Protein AF-A0A357L903-F1 (afdb_monomer_lite)

pLDDT: mean 90.02, std 11.26, range [41.94, 98.0]

Radius of gyration: 19.05 Å; chains: 1; bounding box: 46×45×45 Å

Secondary structure (DSSP, 8-state):
--S-EEE--TTEEEEEEE-HHHHHTTEEEEEEE--TTTPPPEESEE-TT-EEEEEEEEEESSS-EE--TT---EEEEEEES--PPPHHHHHHHHHHS-SSSSPPPBSSSB---B-SS-SSS-SEEEEPSS---EETT-TTSS-GGGTEEEE---TTS-----TT--EEE-BSS-----TT--EE--PPPGGG-S---TT--EE--

Sequence (205 aa):
ELSESLALPPQITASANPKSSTGRIDVFVRLVADSGGGRRVAFDEVPPGYEGPLYAEISPRTFSILAREGSSLNQLRLKAGAPRLSDAELKALHAREPLIDGPADIDGGIGLSVDLKPAQGPVGWRARRHAALIDVDRPGALDADDFFEAID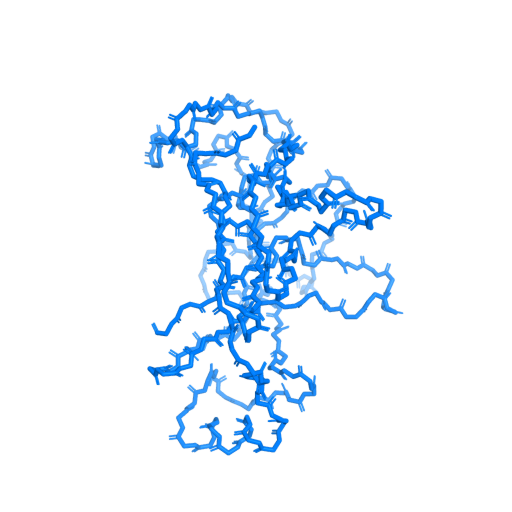APRSGFIILDPDEFYILASREALAVPPGFAAEMTPINPGLGEFRVHYAGFFDP

Foldseek 3Di:
DAPDWDQAAQQKKKFKFWDPLLVVQQKDKWKWQDDPDPDDTDTRIGHGRRGTDIDMDIDRQQAAEDDDHVQGTMDMDMDGDDQDDDLVRVVVCCVVPNQWPDDFDGDSHTDWDFDLDDPDFAQWKKFDNDADYYYRPDPPPDDVVRTIDGHHRDPVNDDDDDPSIDIDGDTPIDGDADPPDKDWFDWDDCVVVDDTDPRTGIGDD

Structure (mmCIF, N/CA/C/O backbone):
data_AF-A0A357L903-F1
#
_entry.id   AF-A0A357L903-F1
#
loop_
_atom_site.group_PDB
_atom_site.id
_atom_site.type_symbol
_atom_site.label_atom_id
_atom_site.label_alt_id
_atom_site.label_comp_id
_atom_site.label_asym_id
_atom_site.label_entity_id
_atom_site.label_seq_id
_atom_site.pdbx_PDB_ins_code
_atom_site.Cartn_x
_atom_site.Cartn_y
_atom_site.Cartn_z
_atom_site.occupancy
_atom_site.B_iso_or_equiv
_atom_site.auth_seq_id
_atom_site.auth_comp_id
_atom_site.auth_asym_id
_atom_site.auth_atom_id
_atom_site.pdbx_PDB_model_num
ATOM 1 N N . GLU A 1 1 ? -16.122 14.601 -0.242 1.00 90.56 1 GLU A N 1
ATOM 2 C CA . GLU A 1 1 ? -16.670 13.794 0.864 1.00 90.56 1 GLU A CA 1
ATOM 3 C C . GLU A 1 1 ? -16.842 12.376 0.352 1.00 90.56 1 GLU A C 1
ATOM 5 O O . GLU A 1 1 ? -17.071 12.221 -0.845 1.00 90.56 1 GLU A O 1
ATOM 10 N N . LEU A 1 2 ? -16.618 11.375 1.194 1.00 95.00 2 LEU A N 1
ATOM 11 C CA . LEU A 1 2 ? -16.871 9.973 0.869 1.00 95.00 2 LEU A CA 1
ATOM 12 C C . LEU A 1 2 ? -18.339 9.633 1.138 1.00 95.00 2 LEU A C 1
ATOM 14 O O . LEU A 1 2 ? -19.014 10.335 1.886 1.00 95.00 2 LEU A O 1
ATOM 18 N N . SER A 1 3 ? -18.829 8.554 0.530 1.00 96.00 3 SER A N 1
ATOM 19 C CA . SER A 1 3 ? -20.183 8.054 0.795 1.00 96.00 3 SER A CA 1
ATOM 20 C C . SER A 1 3 ? -20.307 7.472 2.208 1.00 96.00 3 SER A C 1
ATOM 22 O O . SER A 1 3 ? -21.384 7.499 2.799 1.00 96.00 3 SER A O 1
ATOM 24 N N . GLU A 1 4 ? -19.210 6.950 2.756 1.00 95.50 4 GLU A N 1
ATOM 25 C CA . GLU A 1 4 ? -19.136 6.408 4.106 1.00 95.50 4 GLU A CA 1
ATOM 26 C C . GLU A 1 4 ? -18.893 7.494 5.166 1.00 95.50 4 GLU A C 1
ATOM 28 O O . GLU A 1 4 ? -18.086 8.412 4.999 1.00 95.50 4 GLU A O 1
ATOM 33 N N . SER A 1 5 ? -19.531 7.316 6.322 1.00 94.81 5 SER A N 1
ATOM 34 C CA . SER A 1 5 ? -19.280 8.056 7.560 1.00 94.81 5 SER A CA 1
ATOM 35 C C . SER A 1 5 ? -19.082 7.075 8.717 1.00 94.81 5 SER A C 1
ATOM 37 O O . SER A 1 5 ? -19.351 5.877 8.589 1.00 94.81 5 SER A O 1
ATOM 39 N N . LEU A 1 6 ? -18.574 7.561 9.848 1.00 95.00 6 LEU A N 1
ATOM 40 C CA . LEU A 1 6 ? -18.290 6.723 11.011 1.00 95.00 6 LEU A CA 1
ATOM 41 C C . LEU A 1 6 ? -19.010 7.226 12.258 1.00 95.00 6 LEU A C 1
ATOM 43 O O . LEU A 1 6 ? -19.205 8.424 12.434 1.00 95.00 6 LEU A O 1
ATOM 47 N N . ALA A 1 7 ? -19.331 6.279 13.136 1.00 95.25 7 ALA A N 1
ATOM 48 C CA . ALA A 1 7 ? -19.745 6.485 14.520 1.00 95.25 7 ALA A CA 1
ATOM 49 C C . ALA A 1 7 ? -19.057 5.407 15.376 1.00 95.25 7 ALA A C 1
ATOM 51 O O . ALA A 1 7 ? -19.619 4.348 15.664 1.00 95.25 7 ALA A O 1
ATOM 52 N N . LEU A 1 8 ? -17.773 5.616 15.672 1.00 94.81 8 LEU A N 1
ATOM 53 C CA . LEU A 1 8 ? -16.924 4.626 16.330 1.00 94.81 8 LEU A CA 1
ATOM 54 C C . LEU A 1 8 ? -17.176 4.585 17.844 1.00 94.81 8 LEU A C 1
ATOM 56 O O . LEU A 1 8 ? -17.291 5.629 18.483 1.00 94.81 8 LEU A O 1
ATOM 60 N N . PRO A 1 9 ? -17.158 3.396 18.467 1.00 95.62 9 PRO A N 1
ATOM 61 C CA . PRO A 1 9 ? -17.058 3.286 19.917 1.00 95.62 9 PRO A CA 1
ATOM 62 C C . PRO A 1 9 ? -15.731 3.860 20.462 1.00 95.62 9 PRO A C 1
ATOM 64 O O . PRO A 1 9 ? -14.720 3.846 19.752 1.00 95.62 9 PRO A O 1
ATOM 67 N N . PRO A 1 10 ? -15.668 4.272 21.745 1.00 93.12 10 PRO A N 1
ATOM 68 C CA . PRO A 1 10 ? -14.452 4.828 22.360 1.00 93.12 10 PRO A CA 1
ATOM 69 C C . PRO A 1 10 ? -13.228 3.898 22.366 1.00 93.12 10 PRO A C 1
ATOM 71 O O . PRO A 1 10 ? -12.110 4.353 22.574 1.00 93.12 10 PRO A O 1
ATOM 74 N N . GLN A 1 11 ? -13.421 2.594 22.178 1.00 94.44 11 GLN A N 1
ATOM 75 C CA . GLN A 1 11 ? -12.354 1.592 22.149 1.00 94.44 11 GLN A CA 1
ATOM 76 C C . GLN A 1 11 ? -11.867 1.230 20.738 1.00 94.44 11 GLN A C 1
ATOM 78 O O . GLN A 1 11 ? -10.924 0.447 20.615 1.00 94.44 11 GLN A O 1
ATOM 83 N N . ILE A 1 12 ? -12.523 1.741 19.688 1.00 95.31 12 ILE A N 1
ATOM 84 C CA . ILE A 1 12 ? -12.204 1.420 18.294 1.00 95.31 12 ILE A CA 1
ATOM 85 C C . ILE A 1 12 ? -11.475 2.587 17.658 1.00 95.31 12 ILE A C 1
ATOM 87 O O . ILE A 1 12 ? -11.997 3.693 17.618 1.00 95.31 12 ILE A O 1
ATOM 91 N N . THR A 1 13 ? -10.301 2.316 17.108 1.00 92.94 13 THR A N 1
ATOM 92 C CA . THR A 1 13 ? -9.583 3.234 16.225 1.00 92.94 13 THR A CA 1
ATOM 93 C C . THR A 1 13 ? -9.663 2.732 14.791 1.00 92.94 13 THR A C 1
ATOM 95 O O . THR A 1 13 ? -10.057 1.588 14.543 1.00 92.94 13 THR A O 1
ATOM 98 N N . ALA A 1 14 ? -9.284 3.567 13.828 1.00 93.94 14 ALA A N 1
ATOM 99 C CA . ALA A 1 14 ? -9.103 3.108 12.460 1.00 93.94 14 ALA A CA 1
ATOM 100 C C . ALA A 1 14 ? -7.832 3.677 11.842 1.00 93.94 14 ALA A C 1
ATOM 102 O O . ALA A 1 14 ? -7.400 4.772 12.199 1.00 93.94 14 ALA A O 1
ATOM 103 N N . SER A 1 15 ? -7.261 2.945 10.892 1.00 94.00 15 SER A N 1
ATOM 104 C CA . SER A 1 15 ? -6.271 3.499 9.974 1.00 94.00 15 SER A CA 1
ATOM 105 C C . SER A 1 15 ? -6.657 3.207 8.531 1.00 94.00 15 SER A C 1
ATOM 107 O O . SER A 1 15 ? -7.276 2.180 8.247 1.00 94.00 15 SER A O 1
ATOM 109 N N . ALA A 1 16 ? -6.321 4.115 7.628 1.00 94.75 16 ALA A N 1
ATOM 110 C CA . ALA A 1 16 ? -6.568 3.994 6.206 1.00 94.75 16 ALA A CA 1
ATOM 111 C C . ALA A 1 16 ? -5.261 3.810 5.448 1.00 94.75 16 ALA A C 1
ATOM 113 O O . ALA A 1 16 ? -4.217 4.261 5.896 1.00 94.75 16 ALA A O 1
ATOM 114 N N . ASN A 1 17 ? -5.335 3.167 4.292 1.00 93.25 17 ASN A N 1
ATOM 115 C CA . ASN A 1 17 ? -4.249 3.130 3.324 1.00 93.25 17 ASN A CA 1
ATOM 116 C C . ASN A 1 17 ? -4.851 3.015 1.924 1.00 93.25 17 ASN A C 1
ATOM 118 O O . ASN A 1 17 ? -5.914 2.407 1.769 1.00 93.25 17 ASN A O 1
ATOM 122 N N . PRO A 1 18 ? -4.178 3.518 0.879 1.00 93.75 18 PRO A N 1
ATOM 123 C CA . PRO A 1 18 ? -4.631 3.312 -0.488 1.00 93.75 18 PRO A CA 1
ATOM 124 C C . PRO A 1 18 ? -4.776 1.817 -0.803 1.00 93.75 18 PRO A C 1
ATOM 126 O O . PRO A 1 18 ? -4.083 0.949 -0.256 1.00 93.75 18 PRO A O 1
ATOM 129 N N . LYS A 1 19 ? -5.689 1.492 -1.719 1.00 95.31 19 LYS A N 1
ATOM 130 C CA . LYS A 1 19 ? -5.768 0.136 -2.275 1.00 95.31 19 LYS A CA 1
ATOM 131 C C . LYS A 1 19 ? -4.518 -0.154 -3.097 1.00 95.31 19 LYS A C 1
ATOM 133 O O . LYS A 1 19 ? -3.943 0.737 -3.720 1.00 95.31 19 LYS A O 1
ATOM 138 N N . SER A 1 20 ? -4.136 -1.425 -3.171 1.00 93.19 20 SER A N 1
ATOM 139 C CA . SER A 1 20 ? -2.957 -1.826 -3.944 1.00 93.19 20 SER A CA 1
ATOM 140 C C . SER A 1 20 ? -3.098 -1.516 -5.445 1.00 93.19 20 SER A C 1
ATOM 142 O O . SER A 1 20 ? -2.099 -1.277 -6.116 1.00 93.19 20 SER A O 1
ATOM 144 N N . SER A 1 21 ? -4.321 -1.480 -5.985 1.00 94.44 21 SER A N 1
ATOM 145 C CA . SER A 1 21 ? -4.599 -1.022 -7.353 1.00 94.44 21 SER A CA 1
ATOM 146 C C . SER A 1 21 ? -4.335 0.474 -7.527 1.00 94.44 21 SER A C 1
ATOM 148 O O . SER A 1 21 ? -3.716 0.862 -8.509 1.00 94.44 21 SER A O 1
ATOM 150 N N . THR A 1 22 ? -4.734 1.295 -6.553 1.00 95.88 22 THR A N 1
ATOM 151 C CA . THR A 1 22 ? -4.478 2.744 -6.510 1.00 95.88 22 THR A CA 1
ATOM 152 C C . THR A 1 22 ? -2.981 3.042 -6.472 1.00 95.88 22 THR A C 1
ATOM 154 O O . THR A 1 22 ? -2.498 3.885 -7.222 1.00 95.88 22 THR A O 1
ATOM 157 N N . GLY A 1 23 ? -2.235 2.301 -5.644 1.00 94.19 23 GLY A N 1
ATOM 158 C CA . GLY A 1 23 ? -0.783 2.439 -5.553 1.00 94.19 23 GLY A CA 1
ATOM 159 C C . GLY A 1 23 ? -0.058 2.063 -6.847 1.00 94.19 23 GLY A C 1
ATOM 160 O O . GLY A 1 23 ? 0.881 2.747 -7.232 1.00 94.19 23 GLY A O 1
ATOM 161 N N . ARG A 1 24 ? -0.519 1.029 -7.568 1.00 95.19 24 ARG A N 1
ATOM 162 C CA . ARG A 1 24 ? 0.087 0.590 -8.844 1.00 95.19 24 ARG A CA 1
ATOM 163 C C . ARG A 1 24 ? 0.003 1.622 -9.966 1.00 95.19 24 ARG A C 1
ATOM 165 O O . ARG A 1 24 ? 0.783 1.537 -10.902 1.00 95.19 24 ARG A O 1
ATOM 172 N N . ILE A 1 25 ? -0.925 2.569 -9.888 1.00 95.25 25 ILE A N 1
ATOM 173 C CA . ILE A 1 25 ? -1.072 3.649 -10.875 1.00 95.25 25 ILE A CA 1
ATOM 174 C C . ILE A 1 25 ? -0.595 5.000 -10.328 1.00 95.25 25 ILE A C 1
ATOM 176 O O . ILE A 1 25 ? -0.941 6.044 -10.874 1.00 95.25 25 ILE A O 1
ATOM 180 N N . ASP A 1 26 ? 0.196 4.975 -9.252 1.00 94.94 26 ASP A N 1
ATOM 181 C CA . ASP A 1 26 ? 0.834 6.146 -8.653 1.00 94.94 26 ASP A CA 1
ATOM 182 C C . ASP A 1 26 ? -0.155 7.279 -8.327 1.00 94.94 26 ASP A C 1
ATOM 184 O O . ASP A 1 26 ? 0.043 8.455 -8.647 1.00 94.94 26 ASP A O 1
ATOM 188 N N . VAL A 1 27 ? -1.279 6.909 -7.710 1.00 94.75 27 VAL A N 1
ATOM 189 C CA . VAL A 1 27 ? -2.269 7.870 -7.220 1.00 94.75 27 VAL A CA 1
ATOM 190 C C . VAL A 1 27 ? -2.094 8.030 -5.718 1.00 94.75 27 VAL A C 1
ATOM 192 O O . VAL A 1 27 ? -2.319 7.103 -4.937 1.00 94.75 27 VAL A O 1
ATOM 195 N N . PHE A 1 28 ? -1.732 9.241 -5.300 1.00 93.62 28 PHE A N 1
ATOM 196 C CA . PHE A 1 28 ? -1.686 9.603 -3.893 1.00 93.62 28 PHE A CA 1
ATOM 197 C C . PHE A 1 28 ? -3.101 9.781 -3.358 1.00 93.62 28 PHE A C 1
ATOM 199 O O . PHE A 1 28 ? -3.864 10.601 -3.867 1.00 93.62 28 PHE A O 1
ATOM 206 N N . VAL A 1 29 ? -3.439 9.012 -2.323 1.00 94.00 29 VAL A N 1
ATOM 207 C CA . VAL A 1 29 ? -4.723 9.109 -1.631 1.00 94.00 29 VAL A CA 1
ATOM 208 C C . VAL A 1 29 ? -4.492 9.170 -0.131 1.00 94.00 29 VAL A C 1
ATOM 210 O O . VAL A 1 29 ? -3.741 8.355 0.403 1.00 94.00 29 VAL A O 1
ATOM 213 N N . ARG A 1 30 ? -5.148 10.119 0.540 1.00 93.56 30 ARG A N 1
ATOM 214 C CA . ARG A 1 30 ? -5.192 10.216 2.005 1.00 93.56 30 ARG A CA 1
ATOM 215 C C . ARG A 1 30 ? -6.628 10.236 2.485 1.00 93.56 30 ARG A C 1
ATOM 217 O O . ARG A 1 30 ? -7.442 10.980 1.939 1.00 93.56 30 ARG A O 1
ATOM 224 N N . LEU A 1 31 ? -6.932 9.463 3.524 1.00 94.94 31 LEU A N 1
ATOM 225 C CA . LEU A 1 31 ? -8.162 9.661 4.283 1.00 94.94 31 LEU A CA 1
ATOM 226 C C . LEU A 1 31 ? -8.003 10.908 5.151 1.00 94.94 31 LEU A C 1
ATOM 228 O O . LEU A 1 31 ? -6.978 11.096 5.801 1.00 94.94 31 LEU A O 1
ATOM 232 N N . VAL A 1 32 ? -9.045 11.722 5.192 1.00 93.25 32 VAL A N 1
ATOM 233 C CA . VAL A 1 32 ? -9.168 12.883 6.062 1.00 93.25 32 VAL A CA 1
ATOM 234 C C . VAL A 1 32 ? -10.410 12.678 6.918 1.00 93.25 32 VAL A C 1
ATOM 236 O O . VAL A 1 32 ? -11.530 12.642 6.406 1.00 93.25 32 VAL A O 1
ATOM 239 N N . ALA A 1 33 ? -10.201 12.531 8.223 1.00 90.06 33 ALA A N 1
ATOM 240 C CA . ALA A 1 33 ? -11.266 12.545 9.216 1.00 90.06 33 ALA A CA 1
ATOM 241 C C . ALA A 1 33 ? -11.297 13.932 9.866 1.00 90.06 33 ALA A C 1
ATOM 243 O O . ALA A 1 33 ? -10.353 14.327 10.559 1.00 90.06 33 ALA A O 1
ATOM 244 N N . ASP A 1 34 ? -12.361 14.694 9.612 1.00 77.38 34 ASP A N 1
ATOM 245 C CA . ASP A 1 34 ? -12.519 16.022 10.202 1.00 77.38 34 ASP A CA 1
ATOM 246 C C . ASP A 1 34 ? -12.952 15.880 11.661 1.00 77.38 34 ASP A C 1
ATOM 248 O O . ASP A 1 34 ? -14.055 15.413 11.953 1.00 77.38 34 ASP A O 1
ATOM 252 N N . SER A 1 35 ? -12.076 16.249 12.593 1.00 63.81 35 SER A N 1
ATOM 253 C CA . SER A 1 35 ? -12.436 16.361 14.000 1.00 63.81 35 SER A CA 1
ATOM 254 C C . SER A 1 35 ? -13.027 17.748 14.249 1.00 63.81 35 SER A C 1
ATOM 256 O O . SER A 1 35 ? -12.300 18.691 14.580 1.00 63.81 35 SER A O 1
ATOM 258 N N . GLY A 1 36 ? -14.346 17.879 14.108 1.00 55.12 36 GLY A N 1
ATOM 259 C CA . GLY A 1 36 ? -15.050 19.109 14.464 1.00 55.12 36 GLY A CA 1
ATOM 260 C C . GLY A 1 36 ? -14.645 19.606 15.863 1.00 55.12 36 GLY A C 1
ATOM 261 O O . GLY A 1 36 ? -14.544 18.825 16.809 1.00 55.12 36 GLY A O 1
ATOM 262 N N . GLY A 1 37 ? -14.381 20.912 16.000 1.00 52.28 37 GLY A N 1
ATOM 263 C CA . GLY A 1 37 ? -14.114 21.549 17.301 1.00 52.28 37 GLY A CA 1
ATOM 264 C C . GLY A 1 37 ? -12.653 21.896 17.632 1.00 52.28 37 GLY A C 1
ATOM 265 O O . GLY A 1 37 ? -12.319 22.022 18.807 1.00 52.28 37 GLY A O 1
ATOM 266 N N . GLY A 1 38 ? -11.776 22.091 16.640 1.00 52.56 38 GLY A N 1
ATOM 267 C CA . GLY A 1 38 ? -10.433 22.661 16.861 1.00 52.56 38 GLY A CA 1
ATOM 268 C C . GLY A 1 38 ? -9.324 21.647 17.168 1.00 52.56 38 GLY A C 1
ATOM 269 O O . GLY A 1 38 ? -8.224 22.035 17.566 1.00 52.56 38 GLY A O 1
ATOM 270 N N . ARG A 1 39 ? -9.583 20.349 16.967 1.00 55.22 39 ARG A N 1
ATOM 271 C CA . ARG A 1 39 ? -8.543 19.309 16.933 1.00 55.22 39 ARG A CA 1
ATOM 272 C C . ARG A 1 39 ? -7.892 19.240 15.545 1.00 55.22 39 ARG A C 1
ATOM 274 O O . ARG A 1 39 ? -8.480 19.631 14.542 1.00 55.22 39 ARG A O 1
ATOM 281 N N . ARG A 1 40 ? -6.634 18.785 15.514 1.00 62.44 40 ARG A N 1
ATOM 282 C CA . ARG A 1 40 ? -5.843 18.590 14.288 1.00 62.44 40 ARG A CA 1
ATOM 283 C C . ARG A 1 40 ? -6.524 17.575 13.368 1.00 62.44 40 ARG A C 1
ATOM 285 O O . ARG A 1 40 ? -6.867 16.491 13.826 1.00 62.44 40 ARG A O 1
ATOM 292 N N . VAL A 1 41 ? -6.589 17.902 12.078 1.00 66.94 41 VAL A N 1
ATOM 293 C CA . VAL A 1 41 ? -6.877 16.940 11.008 1.00 66.94 41 VAL A CA 1
ATOM 294 C C . VAL A 1 41 ? -5.870 15.793 11.094 1.00 66.94 41 VAL A C 1
ATOM 296 O O . VAL A 1 41 ? -4.658 16.028 11.053 1.00 66.94 41 VAL A O 1
ATOM 299 N N . ALA A 1 42 ? -6.372 14.570 11.247 1.00 74.44 42 ALA A N 1
ATOM 300 C CA . ALA A 1 42 ? -5.574 13.357 11.164 1.00 74.44 42 ALA A CA 1
ATOM 301 C C . ALA A 1 42 ? -5.677 12.800 9.740 1.00 74.44 42 ALA A C 1
ATOM 303 O O . ALA A 1 42 ? -6.775 12.639 9.204 1.00 74.44 42 ALA A O 1
ATOM 304 N N . PHE A 1 43 ? -4.522 12.547 9.124 1.00 88.69 43 PHE A N 1
ATOM 305 C CA . PHE A 1 43 ? -4.443 11.874 7.833 1.00 88.69 43 PHE A CA 1
ATOM 306 C C . PHE A 1 43 ? -4.267 10.383 8.065 1.00 88.69 43 PHE A C 1
ATOM 308 O O . PHE A 1 43 ? -3.402 9.995 8.846 1.00 88.69 43 PHE A O 1
ATOM 315 N N . ASP A 1 44 ? -5.066 9.574 7.376 1.00 92.62 44 ASP A N 1
ATOM 316 C CA . ASP A 1 44 ? -5.039 8.107 7.427 1.00 92.62 44 ASP A CA 1
ATOM 317 C C . ASP A 1 44 ? -5.256 7.480 8.810 1.00 92.62 44 ASP A C 1
ATOM 319 O O . ASP A 1 44 ? -5.221 6.262 8.942 1.00 92.62 44 ASP A O 1
ATOM 323 N N . GLU A 1 45 ? -5.544 8.269 9.837 1.00 92.19 45 GLU A N 1
ATOM 324 C CA . GLU A 1 45 ? -5.879 7.794 11.172 1.00 92.19 45 GLU A CA 1
ATOM 325 C C . GLU A 1 45 ? -7.217 8.380 11.600 1.00 92.19 45 GLU A C 1
ATOM 327 O O . GLU A 1 45 ? -7.486 9.569 11.429 1.00 92.19 45 GLU A O 1
ATOM 332 N N . VAL A 1 46 ? -8.053 7.533 12.192 1.00 92.50 46 VAL A N 1
ATOM 333 C CA . VAL A 1 46 ? -9.322 7.932 12.789 1.00 92.50 46 VAL A CA 1
ATOM 334 C C . VAL A 1 46 ? -9.234 7.689 14.295 1.00 92.50 46 VAL A C 1
ATOM 336 O O . VAL A 1 46 ? -8.994 6.548 14.718 1.00 92.50 46 VAL A O 1
ATOM 339 N N . PRO A 1 47 ? -9.407 8.737 15.123 1.00 90.06 47 PRO A N 1
ATOM 340 C CA . PRO A 1 47 ? -9.273 8.613 16.564 1.00 90.06 47 PRO A CA 1
ATOM 341 C C . PRO A 1 47 ? -10.399 7.763 17.172 1.00 90.06 47 PRO A C 1
ATOM 343 O O . PRO A 1 47 ? -11.466 7.605 16.573 1.00 90.06 47 PRO A O 1
ATOM 346 N N . PRO A 1 48 ? -10.194 7.244 18.393 1.00 91.69 48 PRO A N 1
ATOM 347 C CA . PRO A 1 48 ? -11.245 6.540 19.109 1.00 91.69 48 PRO A CA 1
ATOM 348 C C . PRO A 1 48 ? -12.463 7.426 19.359 1.00 91.69 48 PRO A C 1
ATOM 350 O O . PRO A 1 48 ? -12.318 8.607 19.681 1.00 91.69 48 PRO A O 1
ATOM 353 N N . GLY A 1 49 ? -13.662 6.849 19.252 1.00 91.19 49 GLY A N 1
ATOM 354 C CA . GLY A 1 49 ? -14.904 7.594 19.477 1.00 91.19 49 GLY A CA 1
ATOM 355 C C . GLY A 1 49 ? -15.277 8.569 18.355 1.00 91.19 49 GLY A C 1
ATOM 356 O O . GLY A 1 49 ? -16.125 9.429 18.574 1.00 91.19 49 GLY A O 1
ATOM 357 N N . TYR A 1 50 ? -14.612 8.507 17.197 1.00 91.75 50 TYR A N 1
ATOM 358 C CA . TYR A 1 50 ? -14.883 9.418 16.089 1.00 91.75 50 TYR A CA 1
ATOM 359 C C . TYR A 1 50 ? -16.308 9.258 15.551 1.00 91.75 50 TYR A C 1
ATOM 361 O O . TYR A 1 50 ? -16.711 8.157 15.173 1.00 91.75 50 TYR A O 1
ATOM 369 N N . GLU A 1 51 ? -17.027 10.373 15.458 1.00 92.56 51 GLU A N 1
ATOM 370 C CA . GLU A 1 51 ? -18.344 10.462 14.839 1.00 92.56 51 GLU A CA 1
ATOM 371 C C . GLU A 1 51 ? -18.331 11.596 13.814 1.00 92.56 51 GLU A C 1
ATOM 373 O O . GLU A 1 51 ? -18.100 12.754 14.170 1.00 92.56 51 GLU A O 1
ATOM 378 N N . GLY A 1 52 ? -18.526 11.270 12.537 1.00 91.56 52 GLY A N 1
ATOM 379 C CA . GLY A 1 52 ? -18.483 12.279 11.488 1.00 91.56 52 GLY A CA 1
ATOM 380 C C . GLY A 1 52 ? -18.279 11.752 10.068 1.00 91.56 52 GLY A C 1
ATOM 381 O O . GLY A 1 52 ? -18.108 10.545 9.850 1.00 91.56 52 GLY A O 1
ATOM 382 N N . PRO A 1 53 ? -18.322 12.673 9.090 1.00 93.19 53 PRO A N 1
ATOM 383 C CA . PRO A 1 53 ? -18.083 12.373 7.686 1.00 93.19 53 PRO A CA 1
ATOM 384 C C . PRO A 1 53 ? -16.604 12.089 7.413 1.00 93.19 53 PRO A C 1
ATOM 386 O O . PRO A 1 53 ? -15.713 12.590 8.097 1.00 93.19 53 PRO A O 1
ATOM 389 N N . LEU A 1 54 ? -16.337 11.328 6.356 1.00 93.88 54 LEU A N 1
ATOM 390 C CA . LEU A 1 54 ? -14.985 11.078 5.873 1.00 93.88 54 LEU A CA 1
ATOM 391 C C . LEU A 1 54 ? -14.736 11.799 4.551 1.00 93.88 54 LEU A C 1
ATOM 393 O O . LEU A 1 54 ? -15.634 12.001 3.734 1.00 93.88 54 LEU A O 1
ATOM 397 N N . TYR A 1 55 ? -13.481 12.148 4.301 1.00 94.38 55 TYR A N 1
ATOM 398 C CA . TYR A 1 55 ? -13.047 12.755 3.050 1.00 94.38 55 TYR A CA 1
ATOM 399 C C . TYR A 1 55 ? -11.819 12.018 2.522 1.00 94.38 55 TYR A C 1
ATOM 401 O O . TYR A 1 55 ? -11.060 11.427 3.286 1.00 94.38 55 TYR A O 1
ATOM 409 N N . ALA A 1 56 ? -11.614 12.061 1.209 1.00 94.00 56 ALA A N 1
ATOM 410 C CA . ALA A 1 56 ? -10.383 11.595 0.591 1.00 94.00 56 ALA A CA 1
ATOM 411 C C . ALA A 1 56 ? -9.745 12.736 -0.197 1.00 94.00 56 ALA A C 1
ATOM 413 O O . ALA A 1 56 ? -10.393 13.354 -1.043 1.00 94.00 56 ALA A O 1
ATOM 414 N N . GLU A 1 57 ? -8.474 12.996 0.078 1.00 94.44 57 GLU A N 1
ATOM 415 C CA . GLU A 1 57 ? -7.617 13.775 -0.806 1.00 94.44 57 GLU A CA 1
ATOM 416 C C . GLU A 1 57 ? -7.076 12.833 -1.882 1.00 94.44 57 GLU A C 1
ATOM 418 O O . GLU A 1 57 ? -6.556 11.771 -1.547 1.00 94.44 57 GLU A O 1
ATOM 423 N N . ILE A 1 58 ? -7.215 13.198 -3.159 1.00 95.50 58 ILE A N 1
ATOM 424 C CA . ILE A 1 58 ? -6.769 12.391 -4.302 1.00 95.50 58 ILE A CA 1
ATOM 425 C C . ILE A 1 58 ? -5.878 13.265 -5.186 1.00 95.50 58 ILE A C 1
ATOM 427 O O . ILE A 1 58 ? -6.320 14.291 -5.701 1.00 95.50 58 ILE A O 1
ATOM 431 N N . SER A 1 59 ? -4.630 12.847 -5.381 1.00 96.06 59 SER A N 1
ATOM 432 C CA . SER A 1 59 ? -3.647 13.523 -6.227 1.00 96.06 59 SER A CA 1
ATOM 433 C C . SER A 1 59 ? -2.956 12.495 -7.131 1.00 96.06 59 SER A C 1
ATOM 435 O O . SER A 1 59 ? -2.066 11.772 -6.680 1.00 96.06 59 SER A O 1
ATOM 437 N N . PRO A 1 60 ? -3.363 12.383 -8.407 1.00 95.06 60 PRO A N 1
ATOM 438 C CA . PRO A 1 60 ? -2.654 11.555 -9.377 1.00 95.06 60 PRO A CA 1
ATOM 439 C C . PRO A 1 60 ? -1.250 12.125 -9.613 1.00 95.06 60 PRO A C 1
ATOM 441 O O . PRO A 1 60 ? -1.109 13.335 -9.800 1.00 95.06 60 PRO A O 1
ATOM 444 N N . ARG A 1 61 ? -0.214 11.281 -9.552 1.00 93.62 61 ARG A N 1
ATOM 445 C CA . ARG A 1 61 ? 1.189 11.724 -9.627 1.00 93.62 61 ARG A CA 1
ATOM 446 C C . ARG A 1 61 ? 1.786 11.449 -11.005 1.00 93.62 61 ARG A C 1
ATOM 448 O O . ARG A 1 61 ? 2.227 12.394 -11.653 1.00 93.62 61 ARG A O 1
ATOM 455 N N . THR A 1 62 ? 1.723 10.199 -11.468 1.00 94.69 62 THR A N 1
ATOM 456 C CA . THR A 1 62 ? 2.191 9.815 -12.811 1.00 94.69 62 THR A CA 1
ATOM 457 C C . THR A 1 62 ? 1.073 9.858 -13.854 1.00 94.69 62 THR A C 1
ATOM 459 O O . THR A 1 62 ? 1.191 10.547 -14.866 1.00 94.69 62 THR A O 1
ATOM 462 N N . PHE A 1 63 ? -0.019 9.119 -13.637 1.00 95.81 63 PHE A N 1
ATOM 463 C CA . PHE A 1 63 ? -1.073 8.962 -14.644 1.00 95.81 63 PHE A CA 1
ATOM 464 C C . PHE A 1 63 ? -2.268 9.872 -14.377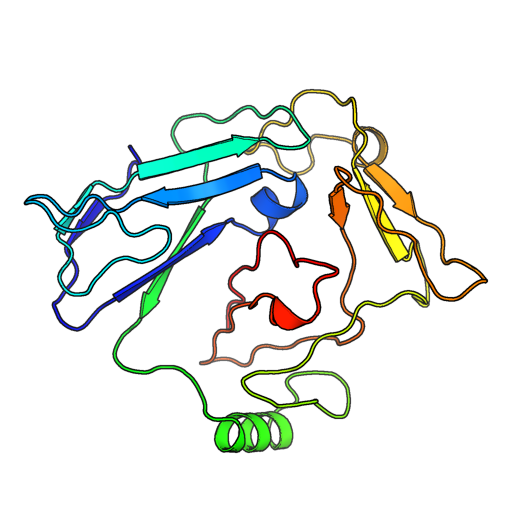 1.00 95.81 63 PHE A C 1
ATOM 466 O O . PHE A 1 63 ? -2.651 10.105 -13.234 1.00 95.81 63 PHE A O 1
ATOM 473 N N . SER A 1 64 ? -2.920 10.336 -15.445 1.00 96.56 64 SER A N 1
ATOM 474 C CA . SER A 1 64 ? -4.257 10.923 -15.324 1.00 96.56 64 SER A CA 1
ATOM 475 C C . SER A 1 64 ? -5.280 9.820 -15.056 1.00 96.56 64 SER A C 1
ATOM 477 O O . SER A 1 64 ? -5.227 8.764 -15.690 1.00 96.56 64 SER A O 1
ATOM 479 N N . ILE A 1 65 ? -6.248 10.080 -14.173 1.00 97.50 65 ILE A N 1
ATOM 480 C CA . ILE A 1 65 ? -7.287 9.105 -13.815 1.00 97.50 65 ILE A CA 1
ATOM 481 C C . ILE A 1 65 ? -8.699 9.648 -14.021 1.00 97.50 65 ILE A C 1
ATOM 483 O O . ILE A 1 65 ? -8.944 10.849 -13.900 1.00 97.50 65 ILE A O 1
ATOM 487 N N . LEU A 1 66 ? -9.636 8.739 -14.276 1.00 98.00 66 LEU A N 1
ATOM 488 C CA . LEU A 1 66 ? -11.071 8.973 -14.201 1.00 98.00 66 LEU A CA 1
ATOM 489 C C . LEU A 1 66 ? -11.628 8.222 -12.994 1.00 98.00 66 LEU A C 1
ATOM 491 O O . LEU A 1 66 ? -11.546 6.998 -12.941 1.00 98.00 66 LEU A O 1
ATOM 495 N N . ALA A 1 67 ? -12.216 8.968 -12.063 1.00 97.06 67 ALA A N 1
ATOM 496 C CA . ALA A 1 67 ? -12.973 8.448 -10.933 1.00 97.06 67 ALA A CA 1
ATOM 497 C C . ALA A 1 67 ? -14.376 9.068 -10.934 1.00 97.06 67 ALA A C 1
ATOM 499 O O . ALA A 1 67 ? -14.590 10.159 -11.469 1.00 97.06 67 ALA A O 1
ATOM 500 N N . ARG A 1 68 ? -15.333 8.360 -10.347 1.00 96.62 68 ARG A N 1
ATOM 501 C CA . ARG A 1 68 ? -16.747 8.733 -10.262 1.00 96.62 68 ARG A CA 1
ATOM 502 C C . ARG A 1 68 ? -17.286 8.392 -8.876 1.00 96.62 68 ARG A C 1
ATOM 504 O O . ARG A 1 68 ? -16.600 7.785 -8.056 1.00 96.62 68 ARG A O 1
ATOM 511 N N . GLU A 1 69 ? -18.516 8.803 -8.601 1.00 96.25 69 GLU A N 1
ATOM 512 C CA . GLU A 1 69 ? -19.208 8.362 -7.393 1.00 96.25 69 GLU A CA 1
ATOM 513 C C . GLU A 1 69 ? -19.260 6.825 -7.346 1.00 96.25 69 GLU A C 1
ATOM 515 O O . GLU A 1 69 ? -19.559 6.177 -8.351 1.00 96.25 69 GLU A O 1
ATOM 520 N N . GLY A 1 70 ? -18.907 6.250 -6.194 1.00 95.44 70 GLY A N 1
ATOM 521 C CA . GLY A 1 70 ? -18.760 4.805 -6.007 1.00 95.44 70 GLY A CA 1
ATOM 522 C C . GLY A 1 70 ? -17.377 4.232 -6.347 1.00 95.44 70 GLY A C 1
ATOM 523 O O . GLY A 1 70 ? -17.115 3.080 -6.001 1.00 95.44 70 GLY A O 1
ATOM 524 N N . SER A 1 71 ? -16.466 5.002 -6.961 1.00 97.62 71 SER A N 1
ATOM 525 C CA . SER A 1 71 ? -15.084 4.548 -7.169 1.00 97.62 71 SER A CA 1
ATOM 526 C C . SER A 1 71 ? -14.368 4.334 -5.834 1.00 97.62 71 SER A C 1
ATOM 528 O O . SER A 1 71 ? -14.364 5.198 -4.957 1.00 97.62 71 SER A O 1
ATOM 530 N N . SER A 1 72 ? -13.690 3.194 -5.692 1.00 96.06 72 SER A N 1
ATOM 531 C CA . SER A 1 72 ? -12.992 2.811 -4.460 1.00 96.06 72 SER A CA 1
ATOM 532 C C . SER A 1 72 ? -11.477 2.896 -4.646 1.00 96.06 72 SER A C 1
ATOM 534 O O . SER A 1 72 ? -10.879 2.034 -5.291 1.00 96.06 72 SER A O 1
ATOM 536 N N . LEU A 1 73 ? -10.848 3.926 -4.065 1.00 96.69 73 LEU A N 1
ATOM 537 C CA . LEU A 1 73 ? -9.392 4.141 -4.132 1.00 96.69 73 LEU A CA 1
ATOM 538 C C . LEU A 1 73 ? -8.677 3.953 -2.783 1.00 96.69 73 LEU A C 1
ATOM 540 O O . LEU A 1 73 ? -7.468 3.707 -2.755 1.00 96.69 73 LEU A O 1
ATOM 544 N N . ASN A 1 74 ? -9.412 4.052 -1.676 1.00 95.56 74 ASN A N 1
ATOM 545 C CA . ASN A 1 74 ? -8.900 3.962 -0.311 1.00 95.56 74 ASN A CA 1
ATOM 546 C C . ASN A 1 74 ? -9.569 2.797 0.430 1.00 95.56 74 ASN A C 1
ATOM 548 O O . ASN A 1 74 ? -10.607 2.293 -0.000 1.00 95.56 74 ASN A O 1
ATOM 552 N N . GLN A 1 75 ? -8.977 2.364 1.534 1.00 96.25 75 GLN A N 1
ATOM 553 C CA . GLN A 1 75 ? -9.521 1.318 2.400 1.00 96.25 75 GLN A CA 1
ATOM 554 C C . GLN A 1 75 ? -9.229 1.655 3.860 1.00 96.25 75 GLN A C 1
ATOM 556 O O . GLN A 1 75 ? -8.198 2.246 4.168 1.00 96.25 75 GLN A O 1
ATOM 561 N N . LEU A 1 76 ? -10.142 1.272 4.750 1.00 95.69 76 LEU A N 1
ATOM 562 C CA . LEU A 1 76 ? -10.087 1.555 6.181 1.00 95.69 76 LEU A CA 1
ATOM 563 C C . LEU A 1 76 ? -10.059 0.240 6.963 1.00 95.69 76 LEU A C 1
ATOM 565 O O . LEU A 1 76 ? -10.864 -0.653 6.706 1.00 95.69 76 LEU A O 1
ATOM 569 N N . ARG A 1 77 ? -9.176 0.137 7.956 1.00 96.06 77 ARG A N 1
ATOM 570 C CA . ARG A 1 77 ? -9.109 -0.993 8.886 1.00 96.06 77 ARG A CA 1
ATOM 571 C C . ARG A 1 77 ? -9.419 -0.526 10.302 1.00 96.06 77 ARG A C 1
ATOM 573 O O . ARG A 1 77 ? -8.698 0.304 10.854 1.00 96.06 77 ARG A O 1
ATOM 580 N N . LEU A 1 78 ? -10.473 -1.092 10.888 1.00 96.06 78 LEU A N 1
ATOM 581 C CA . LEU A 1 78 ? -10.858 -0.867 12.281 1.00 96.06 78 LEU A CA 1
ATOM 582 C C . LEU A 1 78 ? -10.015 -1.745 13.211 1.00 96.06 78 LEU A C 1
ATOM 584 O O . LEU A 1 78 ? -9.760 -2.913 12.914 1.00 96.06 78 LEU A O 1
ATOM 588 N N . LYS A 1 79 ? -9.575 -1.184 14.335 1.00 94.69 79 LYS A N 1
ATOM 589 C CA . LYS A 1 79 ? -8.667 -1.821 15.295 1.00 94.69 79 LYS A CA 1
ATOM 590 C C . LYS A 1 79 ? -9.196 -1.607 16.715 1.00 94.69 79 LYS A C 1
ATOM 592 O O . LYS A 1 79 ? -9.731 -0.548 17.032 1.00 94.69 79 LYS A O 1
ATOM 597 N N . ALA A 1 80 ? -9.032 -2.611 17.572 1.00 94.25 80 ALA A N 1
ATOM 598 C CA . ALA A 1 80 ? -9.361 -2.536 18.994 1.00 94.25 80 ALA A CA 1
ATOM 599 C C . ALA A 1 80 ? -8.126 -2.889 19.831 1.00 94.25 80 ALA A C 1
ATOM 601 O O . ALA A 1 80 ? -7.418 -3.847 19.519 1.00 94.25 80 ALA A O 1
ATOM 602 N N . GLY A 1 81 ? -7.880 -2.136 20.905 1.00 90.12 81 GLY A N 1
ATOM 603 C CA . GLY A 1 81 ? -6.741 -2.373 21.795 1.00 90.12 81 GLY A CA 1
ATOM 604 C C . GLY A 1 81 ? -5.381 -2.176 21.111 1.00 90.12 81 GLY A C 1
ATOM 605 O O . GLY A 1 81 ? -5.209 -1.262 20.307 1.00 90.12 81 GLY A O 1
ATOM 606 N N . ALA A 1 82 ? -4.412 -3.031 21.448 1.00 87.06 82 ALA A N 1
ATOM 607 C CA . ALA A 1 82 ? -3.052 -3.010 20.906 1.00 87.06 82 ALA A CA 1
ATOM 608 C C . ALA A 1 82 ? -2.773 -4.299 20.104 1.00 87.06 82 ALA A C 1
ATOM 610 O O . ALA A 1 82 ? -2.178 -5.231 20.636 1.00 87.06 82 ALA A O 1
ATOM 611 N N . PRO A 1 83 ? -3.209 -4.386 18.833 1.00 88.75 83 PRO A N 1
ATOM 612 C CA . PRO A 1 83 ? -3.202 -5.638 18.068 1.00 88.75 83 PRO A CA 1
ATOM 613 C C . PRO A 1 83 ? -1.840 -5.999 17.443 1.00 88.75 83 PRO A C 1
ATOM 615 O O . PRO A 1 83 ? -1.774 -6.902 16.614 1.00 88.75 83 PRO A O 1
ATOM 618 N N . ARG A 1 84 ? -0.759 -5.275 17.764 1.00 92.75 84 ARG A N 1
ATOM 619 C CA . ARG A 1 84 ? 0.570 -5.528 17.185 1.00 92.75 84 ARG A CA 1
ATOM 620 C C . ARG A 1 84 ? 1.293 -6.613 17.978 1.00 92.75 84 ARG A C 1
ATOM 622 O O . ARG A 1 84 ? 1.367 -6.523 19.198 1.00 92.75 84 ARG A O 1
ATOM 629 N N . LEU A 1 85 ? 1.867 -7.578 17.265 1.00 95.19 85 LEU A N 1
ATOM 630 C CA . LEU A 1 85 ? 2.777 -8.559 17.848 1.00 95.19 85 LEU A CA 1
ATOM 631 C C . LEU A 1 85 ? 4.118 -7.904 18.181 1.00 95.19 85 LEU A C 1
ATOM 633 O O . LEU A 1 85 ? 4.635 -7.100 17.405 1.00 95.19 85 LEU A O 1
ATOM 637 N N . SER A 1 86 ? 4.693 -8.287 19.314 1.00 96.12 86 SER A N 1
ATOM 638 C CA . SER A 1 86 ? 6.107 -8.067 19.610 1.00 96.12 86 SER A CA 1
ATOM 639 C C . SER A 1 86 ? 6.998 -8.958 18.738 1.00 96.12 86 SER A C 1
ATOM 641 O O . SER A 1 86 ? 6.573 -10.010 18.259 1.00 96.12 86 SER A O 1
ATOM 643 N N . ASP A 1 87 ? 8.276 -8.604 18.601 1.00 96.56 87 ASP A N 1
ATOM 644 C CA . ASP A 1 87 ? 9.246 -9.409 17.845 1.00 96.56 87 ASP A CA 1
ATOM 645 C C . ASP A 1 87 ? 9.380 -10.841 18.379 1.00 96.56 87 ASP A C 1
ATOM 647 O O . ASP A 1 87 ? 9.615 -11.777 17.616 1.00 96.56 87 ASP A O 1
ATOM 651 N N . ALA A 1 88 ? 9.217 -11.035 19.692 1.00 97.25 88 ALA A N 1
ATOM 652 C CA . ALA A 1 88 ? 9.232 -12.361 20.303 1.00 97.25 88 ALA A CA 1
ATOM 653 C C . ALA A 1 88 ? 8.017 -13.199 19.869 1.00 97.25 88 ALA A C 1
ATOM 655 O O . ALA A 1 88 ? 8.168 -14.368 19.512 1.00 97.25 88 ALA A O 1
ATOM 656 N N . GLU A 1 89 ? 6.826 -12.597 19.855 1.00 97.00 89 GLU A N 1
ATOM 657 C CA . GLU A 1 89 ? 5.598 -13.248 19.385 1.00 97.00 89 GLU A CA 1
ATOM 658 C C . GLU A 1 89 ? 5.653 -13.527 17.881 1.00 97.00 89 GLU A C 1
ATOM 660 O O . GLU A 1 89 ? 5.253 -14.605 17.447 1.00 97.00 89 GLU A O 1
ATOM 665 N N . LEU A 1 90 ? 6.207 -12.602 17.093 1.00 96.44 90 LEU A N 1
ATOM 666 C CA . LEU A 1 90 ? 6.369 -12.750 15.649 1.00 96.44 90 LEU A CA 1
ATOM 667 C C . LEU A 1 90 ? 7.364 -13.868 15.297 1.00 96.44 90 LEU A C 1
ATOM 669 O O . LEU A 1 90 ? 7.079 -14.687 14.425 1.00 96.44 90 LEU A O 1
ATOM 673 N N . LYS A 1 91 ? 8.481 -13.980 16.033 1.00 96.50 91 LYS A N 1
ATOM 674 C CA . LYS A 1 91 ? 9.430 -15.107 15.925 1.00 96.50 91 LYS A CA 1
ATOM 675 C C . LYS A 1 91 ? 8.765 -16.439 16.267 1.00 96.50 91 LYS A C 1
ATOM 677 O O . LYS A 1 91 ? 8.940 -17.419 15.545 1.00 96.50 91 LYS A O 1
ATOM 682 N N . ALA A 1 92 ? 7.981 -16.478 17.345 1.00 96.62 92 ALA A N 1
ATOM 683 C CA . ALA A 1 92 ? 7.252 -17.678 17.751 1.00 96.62 92 ALA A CA 1
ATOM 684 C C . ALA A 1 92 ? 6.152 -18.070 16.748 1.00 96.62 92 ALA A C 1
ATOM 686 O O . ALA A 1 92 ? 5.914 -19.259 16.532 1.00 96.62 92 ALA A O 1
ATOM 687 N N . LEU A 1 93 ? 5.485 -17.088 16.130 1.00 96.50 93 LEU A N 1
ATOM 688 C CA . LEU A 1 93 ? 4.529 -17.307 15.047 1.00 96.50 93 LEU A CA 1
ATOM 689 C C . LEU A 1 93 ? 5.236 -17.880 13.816 1.00 96.50 93 LEU A C 1
ATOM 691 O O . LEU A 1 93 ? 4.863 -18.966 13.392 1.00 96.50 93 LEU A O 1
ATOM 695 N N . HIS A 1 94 ? 6.297 -17.232 13.328 1.00 96.44 94 HIS A N 1
ATOM 696 C CA . HIS A 1 94 ? 7.055 -17.681 12.156 1.00 96.44 94 HIS A CA 1
ATOM 697 C C . HIS A 1 94 ? 7.640 -19.096 12.322 1.00 96.44 94 HIS A C 1
ATOM 699 O O . HIS A 1 94 ? 7.636 -19.882 11.380 1.00 96.44 94 HIS A O 1
ATOM 705 N N . ALA A 1 95 ? 8.091 -19.462 13.528 1.00 95.31 95 ALA A N 1
ATOM 706 C CA . ALA A 1 95 ? 8.586 -20.811 13.810 1.00 95.31 95 ALA A CA 1
ATOM 707 C C . ALA A 1 95 ? 7.492 -21.896 13.755 1.00 95.31 95 ALA A C 1
ATOM 709 O O . ALA A 1 95 ? 7.788 -23.055 13.468 1.00 95.31 95 ALA A O 1
ATOM 710 N N . ARG A 1 96 ? 6.240 -21.539 14.063 1.00 95.56 96 ARG A N 1
ATOM 711 C CA . ARG A 1 96 ? 5.087 -22.450 14.005 1.00 95.56 96 ARG A CA 1
ATOM 712 C C . ARG A 1 96 ? 4.480 -22.502 12.605 1.00 95.56 96 ARG A C 1
ATOM 714 O O . ARG A 1 96 ? 4.077 -23.570 12.157 1.00 95.56 96 ARG A O 1
ATOM 721 N N . GLU A 1 97 ? 4.393 -21.348 11.962 1.00 95.38 97 GLU A N 1
ATOM 722 C CA . GLU A 1 97 ? 3.776 -21.133 10.662 1.00 95.38 97 GLU A CA 1
ATOM 723 C C . GLU A 1 97 ? 4.606 -20.091 9.896 1.00 95.38 97 GLU A C 1
ATOM 725 O O . GLU A 1 97 ? 4.543 -18.900 10.220 1.00 95.38 97 GLU A O 1
ATOM 730 N N . PRO A 1 98 ? 5.440 -20.527 8.932 1.00 94.81 98 PRO A N 1
ATOM 731 C CA . PRO A 1 98 ? 6.351 -19.637 8.223 1.00 94.81 98 PRO A CA 1
ATOM 732 C C . PRO A 1 98 ? 5.628 -18.483 7.524 1.00 94.81 98 PRO A C 1
ATOM 734 O O . PRO A 1 98 ? 4.812 -18.684 6.631 1.00 94.81 98 PRO A O 1
ATOM 737 N N . LEU A 1 99 ? 5.968 -17.263 7.941 1.00 96.56 99 LEU A N 1
ATOM 738 C CA . LEU A 1 99 ? 5.436 -16.008 7.389 1.00 96.56 99 LEU A CA 1
ATOM 739 C C . LEU A 1 99 ? 6.149 -15.555 6.108 1.00 96.56 99 LEU A C 1
ATOM 741 O O . LEU A 1 99 ? 5.613 -14.744 5.365 1.00 96.56 99 LEU A O 1
ATOM 745 N N . ILE A 1 100 ? 7.361 -16.055 5.870 1.00 96.81 100 ILE A N 1
ATOM 746 C CA . ILE A 1 100 ? 8.120 -15.885 4.628 1.00 96.81 100 ILE A CA 1
ATOM 747 C C . ILE A 1 100 ? 8.853 -17.189 4.308 1.00 96.81 100 ILE A C 1
ATOM 749 O O . ILE A 1 100 ? 8.977 -18.066 5.171 1.00 96.81 100 ILE A O 1
ATOM 753 N N . ASP A 1 101 ? 9.387 -17.302 3.098 1.00 92.50 101 ASP A N 1
ATOM 754 C CA . ASP A 1 101 ? 10.273 -18.388 2.708 1.00 92.50 101 ASP A CA 1
ATOM 755 C C . ASP A 1 101 ? 11.701 -18.181 3.246 1.00 92.50 101 ASP A C 1
ATOM 757 O O . ASP A 1 101 ? 12.476 -17.346 2.791 1.00 92.50 101 ASP A O 1
ATOM 761 N N . GLY A 1 102 ? 12.074 -18.991 4.239 1.00 89.44 102 GLY A N 1
ATOM 762 C CA . GLY A 1 102 ? 13.412 -18.968 4.832 1.00 89.44 102 GLY A CA 1
ATOM 763 C C . GLY A 1 102 ? 13.516 -18.096 6.091 1.00 89.44 102 GLY A C 1
ATOM 764 O O . GLY A 1 102 ? 12.510 -17.840 6.748 1.00 89.44 102 GLY A O 1
ATOM 765 N N . PRO A 1 103 ? 14.740 -17.714 6.505 1.00 88.38 103 PRO A N 1
ATOM 766 C CA . PRO A 1 103 ? 14.951 -17.008 7.763 1.00 88.38 103 PRO A CA 1
ATOM 767 C C . PRO A 1 103 ? 14.409 -15.574 7.702 1.00 88.38 103 PRO A C 1
ATOM 769 O O . PRO A 1 103 ? 14.825 -14.788 6.855 1.00 88.38 103 PRO A O 1
ATOM 772 N N . ALA A 1 104 ? 13.533 -15.225 8.645 1.00 92.06 104 ALA A N 1
ATOM 773 C CA . ALA A 1 104 ? 13.015 -13.869 8.796 1.00 92.06 104 ALA A CA 1
ATOM 774 C C . ALA A 1 104 ? 13.980 -12.961 9.570 1.00 92.06 104 ALA A C 1
ATOM 776 O O . ALA A 1 104 ? 14.365 -13.269 10.702 1.00 92.06 104 ALA A O 1
ATOM 777 N N . ASP A 1 105 ? 14.314 -11.815 8.974 1.00 92.50 105 ASP A N 1
ATOM 778 C CA . ASP A 1 105 ? 14.869 -10.678 9.705 1.00 92.50 105 ASP A CA 1
ATOM 779 C C . ASP A 1 105 ? 13.726 -9.983 10.451 1.00 92.50 105 ASP A C 1
ATOM 781 O O . ASP A 1 105 ? 12.749 -9.558 9.831 1.00 92.50 105 ASP A O 1
ATOM 785 N N . ILE A 1 106 ? 13.796 -9.962 11.783 1.00 93.69 106 ILE A N 1
ATOM 786 C CA . ILE A 1 106 ? 12.719 -9.458 12.639 1.00 93.69 106 ILE A CA 1
ATOM 787 C C . ILE A 1 106 ? 13.274 -8.402 13.591 1.00 93.69 106 ILE A C 1
ATOM 789 O O . ILE A 1 106 ? 13.938 -8.750 14.576 1.00 93.69 106 ILE A O 1
ATOM 793 N N . ASP A 1 107 ? 12.933 -7.150 13.287 1.00 91.44 107 ASP A N 1
ATOM 794 C CA . ASP A 1 107 ? 13.210 -5.936 14.060 1.00 91.44 107 ASP A CA 1
ATOM 795 C C . ASP A 1 107 ? 12.049 -4.946 13.855 1.00 91.44 107 ASP A C 1
ATOM 797 O O . ASP A 1 107 ? 11.952 -4.266 12.831 1.0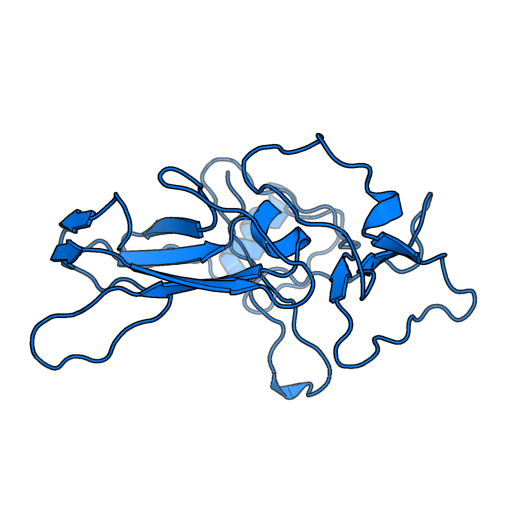0 91.44 107 ASP A O 1
ATOM 801 N N . GLY A 1 108 ? 11.083 -4.942 14.777 1.00 90.44 108 GLY A N 1
ATOM 802 C CA . GLY A 1 108 ? 9.871 -4.119 14.665 1.00 90.44 108 GLY A CA 1
ATOM 803 C C . GLY A 1 108 ? 8.906 -4.527 13.537 1.00 90.44 108 GLY A C 1
ATOM 804 O O . GLY A 1 108 ? 8.023 -3.749 13.167 1.00 90.44 108 GLY A O 1
ATOM 805 N N . GLY A 1 109 ? 9.062 -5.733 12.988 1.00 92.81 109 GLY A N 1
ATOM 806 C CA . GLY A 1 109 ? 8.326 -6.264 11.838 1.00 92.81 109 GLY A CA 1
ATOM 807 C C . GLY A 1 109 ? 9.161 -7.291 11.071 1.00 92.81 109 GLY A C 1
ATOM 808 O O . GLY A 1 109 ? 10.285 -7.576 11.465 1.00 92.81 109 GLY A O 1
ATOM 809 N N . ILE A 1 110 ? 8.621 -7.858 9.986 1.00 93.25 110 ILE A N 1
ATOM 810 C CA . ILE A 1 110 ? 9.396 -8.710 9.068 1.00 93.25 110 ILE A CA 1
ATOM 811 C C . ILE A 1 110 ? 10.084 -7.815 8.038 1.00 93.25 110 ILE A C 1
ATOM 813 O O . ILE A 1 110 ? 9.412 -7.062 7.331 1.00 93.25 110 ILE A O 1
ATOM 817 N N . GLY A 1 111 ? 11.406 -7.922 7.934 1.00 92.00 111 GLY A N 1
ATOM 818 C CA . GLY A 1 111 ? 12.183 -7.282 6.881 1.00 92.00 111 GLY A CA 1
ATOM 819 C C . GLY A 1 111 ? 11.871 -7.895 5.516 1.00 92.00 111 GLY A C 1
ATOM 820 O O . GLY A 1 111 ? 11.946 -9.111 5.346 1.00 92.00 111 GLY A O 1
ATOM 821 N N . LEU A 1 112 ? 11.543 -7.047 4.542 1.00 91.12 112 LEU A N 1
ATOM 822 C CA . LEU A 1 112 ? 11.382 -7.426 3.139 1.00 91.12 112 LEU A CA 1
ATOM 823 C C . LEU A 1 112 ? 12.455 -6.735 2.302 1.00 91.12 112 LEU A C 1
ATOM 825 O O . LEU A 1 112 ? 12.799 -5.574 2.535 1.00 91.12 112 LEU A O 1
ATOM 829 N N . SER A 1 113 ? 12.961 -7.448 1.308 1.00 90.31 113 SER A N 1
ATOM 8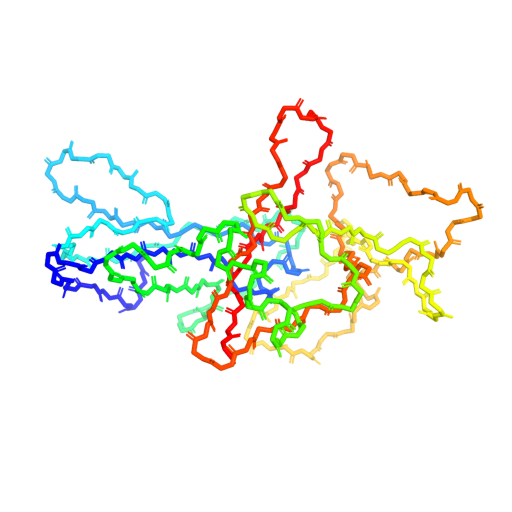30 C CA . SER A 1 113 ? 13.948 -6.972 0.349 1.00 90.31 113 SER A CA 1
ATOM 831 C C . SER A 1 113 ? 13.406 -7.058 -1.075 1.00 90.31 113 SER A C 1
ATOM 833 O O . SER A 1 113 ? 12.402 -7.715 -1.333 1.00 90.31 113 SER A O 1
ATOM 835 N N . VAL A 1 114 ? 14.043 -6.356 -2.010 1.00 90.56 114 VAL A N 1
ATOM 836 C CA . VAL A 1 114 ? 13.628 -6.332 -3.420 1.00 90.56 114 VAL A CA 1
ATOM 837 C C . VAL A 1 114 ? 14.343 -7.432 -4.199 1.00 90.56 114 VAL A C 1
ATOM 839 O O . VAL A 1 114 ? 15.555 -7.608 -4.048 1.00 90.56 114 VAL A O 1
ATOM 842 N N . ASP A 1 115 ? 13.618 -8.130 -5.074 1.00 91.94 115 ASP A N 1
ATOM 843 C CA . ASP A 1 115 ? 14.225 -9.075 -6.011 1.00 91.94 115 ASP A CA 1
ATOM 844 C C . ASP A 1 115 ? 14.741 -8.366 -7.270 1.00 91.94 115 ASP A C 1
ATOM 846 O O . ASP A 1 115 ? 13.973 -7.864 -8.088 1.00 91.94 115 ASP A O 1
ATOM 850 N N . LEU A 1 116 ? 16.064 -8.344 -7.443 1.00 92.94 116 LEU A N 1
ATOM 851 C CA . LEU A 1 116 ? 16.724 -7.814 -8.642 1.00 92.94 116 LEU A CA 1
ATOM 852 C C . LEU A 1 116 ? 17.279 -8.915 -9.557 1.00 92.94 116 LEU A C 1
ATOM 854 O O . LEU A 1 116 ? 17.991 -8.618 -10.520 1.00 92.94 116 LEU A O 1
ATOM 858 N N . LYS A 1 117 ? 17.012 -10.189 -9.247 1.00 91.94 117 LYS A N 1
ATOM 859 C CA . LYS A 1 117 ? 17.461 -11.353 -10.022 1.00 91.94 117 LYS A CA 1
ATOM 860 C C . LYS A 1 117 ? 16.352 -12.412 -10.091 1.00 91.94 117 LYS A C 1
ATOM 862 O O . LYS A 1 117 ? 16.599 -13.560 -9.705 1.00 91.94 117 LYS A O 1
ATOM 867 N N . PRO A 1 118 ? 15.162 -12.057 -10.608 1.00 90.50 118 PRO A N 1
ATOM 868 C CA . PRO A 1 118 ? 14.064 -12.997 -10.711 1.00 90.50 118 PRO A CA 1
ATOM 869 C C . PRO A 1 118 ? 14.450 -14.156 -11.628 1.00 90.50 118 PRO A C 1
ATOM 871 O O . PRO A 1 118 ? 15.199 -13.999 -12.597 1.00 90.50 118 PRO A O 1
ATOM 874 N N . ALA A 1 119 ? 13.913 -15.340 -11.340 1.00 88.31 119 ALA A N 1
ATOM 875 C CA . ALA A 1 119 ? 14.160 -16.524 -12.159 1.00 88.31 119 ALA A CA 1
ATOM 876 C C . ALA A 1 119 ? 13.629 -16.365 -13.597 1.00 88.31 119 ALA A C 1
ATOM 878 O O . ALA A 1 119 ? 14.168 -16.972 -14.524 1.00 88.31 119 ALA A O 1
ATOM 879 N N . GLN A 1 120 ? 12.557 -15.585 -13.777 1.00 87.38 120 GLN A N 1
ATOM 880 C CA . GLN A 1 120 ? 11.905 -15.313 -15.058 1.00 87.38 120 GLN A CA 1
ATOM 881 C C . GLN A 1 120 ? 11.307 -13.903 -15.062 1.00 87.38 120 GLN A C 1
ATOM 883 O O . GLN A 1 120 ? 10.833 -13.431 -14.032 1.00 87.38 120 GLN A O 1
ATOM 888 N N . GLY A 1 121 ? 11.252 -13.282 -16.242 1.00 90.38 121 GLY A N 1
ATOM 889 C CA . GLY A 1 121 ? 10.620 -11.976 -16.432 1.00 90.38 121 GLY A CA 1
ATOM 890 C C . GLY A 1 121 ? 11.492 -10.785 -16.011 1.00 90.38 121 GLY A C 1
ATOM 891 O O . GLY A 1 121 ? 12.672 -10.956 -15.693 1.00 90.38 121 GLY A O 1
ATOM 892 N N . PRO A 1 122 ? 10.929 -9.566 -16.067 1.00 94.50 122 PRO A N 1
ATOM 893 C CA . PRO A 1 122 ? 11.631 -8.351 -15.673 1.00 94.50 122 PRO A CA 1
ATOM 894 C C . PRO A 1 122 ? 11.789 -8.259 -14.148 1.00 94.50 122 PRO A C 1
ATOM 896 O O . PRO A 1 122 ? 11.025 -8.862 -13.399 1.00 94.50 122 PRO A O 1
ATOM 899 N N . VAL A 1 123 ? 12.742 -7.446 -13.681 1.00 94.44 123 VAL A N 1
ATOM 900 C CA . VAL A 1 123 ? 12.886 -7.113 -12.244 1.00 94.44 123 VAL A CA 1
ATOM 901 C C . VAL A 1 123 ? 11.764 -6.209 -11.739 1.00 94.44 123 VAL A C 1
ATOM 903 O O . VAL A 1 123 ? 11.543 -6.075 -10.538 1.00 94.44 123 VAL A O 1
ATOM 906 N N . GLY A 1 124 ? 11.057 -5.568 -12.662 1.00 95.31 124 GLY A N 1
ATOM 907 C CA . GLY A 1 124 ? 9.925 -4.720 -12.364 1.00 95.31 124 GLY A CA 1
ATOM 908 C C . GLY A 1 124 ? 9.525 -3.879 -13.561 1.00 95.31 124 GLY A C 1
ATOM 909 O O . GLY A 1 124 ? 9.900 -4.161 -14.700 1.00 95.31 124 GLY A O 1
ATOM 910 N N . TRP A 1 125 ? 8.774 -2.824 -13.283 1.00 96.62 125 TRP A N 1
ATOM 911 C CA . TRP A 1 125 ? 8.215 -1.945 -14.298 1.00 96.62 125 TRP A CA 1
ATOM 912 C C . TRP A 1 125 ? 8.412 -0.491 -13.905 1.00 96.62 125 TRP A C 1
ATOM 914 O O . TRP A 1 125 ? 8.157 -0.121 -12.759 1.00 96.62 125 TRP A O 1
ATOM 924 N N . ARG A 1 126 ? 8.830 0.335 -14.863 1.00 97.06 126 ARG A N 1
ATOM 925 C CA . ARG A 1 126 ? 8.850 1.792 -14.738 1.00 97.06 126 ARG A CA 1
ATOM 926 C C . ARG A 1 126 ? 7.620 2.366 -15.421 1.00 97.06 126 ARG A C 1
ATOM 928 O O . ARG A 1 126 ? 7.269 1.950 -16.522 1.00 97.06 126 ARG A O 1
ATOM 935 N N . ALA A 1 127 ? 6.969 3.325 -14.787 1.00 97.25 127 ALA A N 1
ATOM 936 C CA . ALA A 1 127 ? 5.838 4.007 -15.388 1.00 97.25 127 ALA A CA 1
ATOM 937 C C . ALA A 1 127 ? 6.272 4.899 -16.557 1.00 97.25 127 ALA A C 1
ATOM 939 O O . ALA A 1 127 ? 7.312 5.551 -16.517 1.00 97.25 127 ALA A O 1
ATOM 940 N N . ARG A 1 128 ? 5.465 4.962 -17.613 1.00 96.56 128 ARG A N 1
ATOM 941 C CA . ARG A 1 128 ? 5.686 5.904 -18.711 1.00 96.56 128 ARG A CA 1
ATOM 942 C C . ARG A 1 128 ? 5.210 7.294 -18.292 1.00 96.56 128 ARG A C 1
ATOM 944 O O . ARG A 1 128 ? 4.104 7.452 -17.787 1.00 96.56 128 ARG A O 1
ATOM 951 N N . ARG A 1 129 ? 6.001 8.324 -18.604 1.00 90.06 129 ARG A N 1
ATOM 952 C CA . ARG A 1 129 ? 5.666 9.735 -18.309 1.00 90.06 129 ARG A CA 1
ATOM 953 C C . ARG A 1 129 ? 4.436 10.259 -19.053 1.00 90.06 129 ARG A C 1
ATOM 955 O O . ARG A 1 129 ? 3.798 11.210 -18.609 1.00 90.06 129 ARG A O 1
ATOM 962 N N . HIS A 1 130 ? 4.135 9.686 -20.215 1.00 91.06 130 HIS A N 1
ATOM 963 C CA . HIS A 1 130 ? 3.010 10.084 -21.053 1.00 91.06 130 HIS A CA 1
ATOM 964 C C . HIS A 1 130 ? 2.219 8.842 -21.438 1.00 91.06 130 HIS A C 1
ATOM 966 O O . HIS A 1 130 ? 2.715 7.998 -22.180 1.00 91.06 130 HIS A O 1
ATOM 972 N N . ALA A 1 131 ? 0.997 8.752 -20.929 1.00 94.50 131 ALA A N 1
ATOM 973 C CA . ALA A 1 131 ? 0.065 7.677 -21.220 1.00 94.50 131 ALA A CA 1
ATOM 974 C C . ALA A 1 131 ? -1.364 8.232 -21.276 1.00 94.50 131 ALA A C 1
ATOM 976 O O . ALA A 1 131 ? -1.617 9.388 -20.918 1.00 94.50 131 ALA A O 1
ATOM 977 N N . ALA A 1 132 ? -2.295 7.412 -21.758 1.00 95.44 132 ALA A N 1
ATOM 978 C CA . ALA A 1 132 ? -3.706 7.767 -21.803 1.00 95.44 132 ALA A CA 1
ATOM 979 C C . ALA A 1 132 ? -4.328 7.851 -20.391 1.00 95.44 132 ALA A C 1
ATOM 981 O O . ALA A 1 132 ? -3.681 7.635 -19.369 1.00 95.44 132 ALA A O 1
ATOM 982 N N . LEU A 1 133 ? -5.614 8.193 -20.333 1.00 96.94 133 LEU A N 1
ATOM 983 C CA . LEU A 1 133 ? -6.395 8.240 -19.097 1.00 96.94 133 LEU A CA 1
ATOM 984 C C . LEU A 1 133 ? -6.669 6.823 -18.563 1.00 96.94 133 LEU A C 1
ATOM 986 O O . LEU A 1 133 ? -7.100 5.961 -19.328 1.00 96.94 133 LEU A O 1
ATOM 990 N N . ILE A 1 134 ? -6.508 6.604 -17.254 1.00 98.00 134 ILE A N 1
ATOM 991 C CA . ILE A 1 134 ? -6.880 5.344 -16.589 1.00 98.00 134 ILE A CA 1
ATOM 992 C C . ILE A 1 134 ? -8.255 5.481 -15.924 1.00 98.00 134 ILE A C 1
ATOM 994 O O . ILE A 1 134 ? -8.440 6.300 -15.027 1.00 98.00 134 ILE A O 1
ATOM 998 N N . ASP A 1 135 ? -9.220 4.653 -16.324 1.00 97.94 135 ASP A N 1
ATOM 999 C CA . ASP A 1 135 ? -10.498 4.505 -15.615 1.00 97.94 135 ASP A CA 1
ATOM 1000 C C . ASP A 1 135 ? -10.335 3.528 -14.445 1.00 97.94 135 ASP A C 1
ATOM 1002 O O . ASP A 1 135 ? -10.145 2.327 -14.654 1.00 97.94 135 ASP A O 1
ATOM 1006 N N . VAL A 1 136 ? -10.403 4.041 -13.212 1.00 97.62 136 VAL A N 1
ATOM 1007 C CA . VAL A 1 136 ? -10.109 3.249 -12.003 1.00 97.62 136 VAL A CA 1
ATOM 1008 C C . VAL A 1 136 ? -11.124 2.133 -11.746 1.00 97.62 136 VAL A C 1
ATOM 1010 O O . VAL A 1 136 ? -10.806 1.186 -11.027 1.00 97.62 136 VAL A O 1
ATOM 1013 N N . ASP A 1 137 ? -12.308 2.194 -12.365 1.00 97.56 137 ASP A N 1
ATOM 1014 C CA . ASP A 1 137 ? -13.352 1.176 -12.201 1.00 97.56 137 ASP A CA 1
ATOM 1015 C C . ASP A 1 137 ? -13.388 0.156 -13.350 1.00 97.56 137 ASP A C 1
ATOM 1017 O O . ASP A 1 137 ? -14.283 -0.690 -13.401 1.00 97.56 137 ASP A O 1
ATOM 1021 N N . ARG A 1 138 ? -12.439 0.208 -14.297 1.00 96.88 138 ARG A N 1
ATOM 1022 C CA . ARG A 1 138 ? -12.347 -0.753 -15.414 1.00 96.88 138 ARG A CA 1
ATOM 1023 C C . ARG A 1 138 ? -11.007 -1.501 -15.405 1.00 96.88 138 ARG A C 1
ATOM 1025 O O . ARG A 1 138 ? -10.241 -1.399 -16.366 1.00 96.88 138 ARG A O 1
ATOM 1032 N N . PRO A 1 139 ? -10.697 -2.263 -14.337 1.00 92.75 139 PRO A N 1
ATOM 1033 C CA . PRO A 1 139 ? -9.461 -3.033 -14.271 1.00 92.75 139 PRO A CA 1
ATOM 1034 C C . PRO A 1 139 ? -9.381 -4.040 -15.427 1.00 92.75 139 PRO A C 1
ATOM 1036 O O . PRO A 1 139 ? -10.369 -4.687 -15.771 1.00 92.75 139 PRO A O 1
ATOM 1039 N N . GLY A 1 140 ? -8.197 -4.163 -16.030 1.00 93.88 140 GLY A N 1
ATOM 1040 C CA . GLY A 1 140 ? -7.950 -5.072 -17.155 1.00 93.88 140 GLY A CA 1
ATOM 1041 C C . GLY A 1 140 ? -8.474 -4.595 -18.515 1.00 93.88 140 GLY A C 1
ATOM 1042 O O . GLY A 1 140 ? -8.395 -5.347 -19.479 1.00 93.88 140 GLY A O 1
ATOM 1043 N N . ALA A 1 141 ? -9.003 -3.370 -18.620 1.00 96.06 141 ALA A N 1
ATOM 1044 C CA . ALA A 1 141 ? -9.465 -2.808 -19.895 1.00 96.06 141 ALA A CA 1
ATOM 1045 C C . ALA A 1 141 ? -8.345 -2.193 -20.757 1.00 96.06 141 ALA A C 1
ATOM 1047 O O . ALA A 1 141 ? -8.595 -1.836 -21.907 1.00 96.06 141 ALA A O 1
ATOM 1048 N N . LEU A 1 142 ? -7.149 -2.026 -20.193 1.00 96.56 142 LEU A N 1
ATOM 1049 C CA . LEU A 1 142 ? -6.004 -1.363 -20.812 1.00 96.56 142 LEU A CA 1
ATOM 1050 C C . LEU A 1 142 ? -4.857 -2.359 -20.973 1.00 96.56 142 LEU A C 1
ATOM 1052 O O . LEU A 1 142 ? -4.702 -3.256 -20.141 1.00 96.56 142 LEU A O 1
ATOM 1056 N N . ASP A 1 143 ? -4.051 -2.168 -22.012 1.00 96.44 143 ASP A N 1
ATOM 1057 C CA . ASP A 1 143 ? -2.789 -2.884 -22.163 1.00 96.44 143 ASP A CA 1
ATOM 1058 C C . ASP A 1 143 ? -1.747 -2.273 -21.219 1.00 96.44 143 ASP A C 1
ATOM 1060 O O . ASP A 1 143 ? -1.581 -1.056 -21.179 1.00 96.44 143 ASP A O 1
ATOM 1064 N N . ALA A 1 144 ? -1.059 -3.097 -20.431 1.00 94.56 144 ALA A N 1
ATOM 1065 C CA . ALA A 1 144 ? -0.053 -2.612 -19.494 1.00 94.56 144 ALA A CA 1
ATOM 1066 C C . ALA A 1 144 ? 1.165 -2.009 -20.215 1.00 94.56 144 ALA A C 1
ATOM 1068 O O . ALA A 1 144 ? 1.765 -1.068 -19.691 1.00 94.56 144 ALA A O 1
ATOM 1069 N N . ASP A 1 145 ? 1.496 -2.489 -21.418 1.00 95.44 145 ASP A N 1
ATOM 1070 C CA . ASP A 1 145 ? 2.677 -2.045 -22.171 1.00 95.44 145 ASP A CA 1
ATOM 1071 C C . ASP A 1 145 ? 2.553 -0.590 -22.668 1.00 95.44 145 ASP A C 1
ATOM 1073 O O . ASP A 1 145 ? 3.565 0.096 -22.881 1.00 95.44 145 ASP A O 1
ATOM 1077 N N . ASP A 1 146 ? 1.321 -0.076 -22.762 1.00 96.88 146 ASP A N 1
ATOM 1078 C CA . ASP A 1 146 ? 1.014 1.326 -23.076 1.00 96.88 146 ASP A CA 1
ATOM 1079 C C . ASP A 1 146 ? 1.293 2.279 -21.899 1.00 96.88 146 ASP A C 1
ATOM 1081 O O . ASP A 1 146 ? 1.406 3.492 -22.091 1.00 96.88 146 ASP A O 1
ATOM 1085 N N . PHE A 1 147 ? 1.420 1.752 -20.678 1.00 97.69 147 PHE A N 1
ATOM 1086 C CA . PHE A 1 147 ? 1.559 2.536 -19.442 1.00 97.69 147 PHE A CA 1
ATOM 1087 C C . PHE A 1 147 ? 2.874 2.272 -18.720 1.00 97.69 147 PHE A C 1
ATOM 1089 O O . PHE A 1 147 ? 3.363 3.142 -18.002 1.00 97.69 147 PHE A O 1
ATOM 1096 N N . PHE A 1 148 ? 3.466 1.101 -18.924 1.00 97.75 148 PHE A N 1
ATOM 1097 C CA . PHE A 1 148 ? 4.657 0.663 -18.222 1.00 97.75 148 PHE A CA 1
ATOM 1098 C C . PHE A 1 148 ? 5.727 0.172 -19.194 1.00 97.75 148 PHE A C 1
ATOM 1100 O O . PHE A 1 148 ? 5.450 -0.340 -20.274 1.00 97.75 148 PHE A O 1
ATOM 1107 N N . GLU A 1 149 ? 6.977 0.340 -18.788 1.00 97.00 149 GLU A N 1
ATOM 1108 C CA . GLU A 1 149 ? 8.151 -0.202 -19.451 1.00 97.00 149 GLU A CA 1
ATOM 1109 C C . GLU A 1 149 ? 8.783 -1.250 -18.536 1.00 97.00 149 GLU A C 1
ATOM 1111 O O . GLU A 1 149 ? 9.097 -0.971 -17.376 1.00 97.00 149 GLU A O 1
ATOM 1116 N N . ALA A 1 150 ? 8.943 -2.467 -19.051 1.00 96.31 150 ALA A N 1
ATOM 1117 C CA . ALA A 1 150 ? 9.609 -3.542 -18.333 1.00 96.31 150 ALA A CA 1
ATOM 1118 C C . ALA A 1 150 ? 11.091 -3.206 -18.105 1.00 96.31 150 ALA A C 1
ATOM 1120 O O . ALA A 1 150 ? 11.771 -2.691 -18.992 1.00 96.31 150 ALA A O 1
ATOM 1121 N N . ILE A 1 151 ? 11.597 -3.522 -16.914 1.00 95.44 151 ILE A N 1
ATOM 1122 C CA . ILE A 1 151 ? 13.003 -3.344 -16.555 1.00 95.44 151 ILE A CA 1
ATOM 1123 C C . ILE A 1 151 ? 13.658 -4.721 -16.560 1.00 95.44 151 ILE A C 1
ATOM 1125 O O . ILE A 1 151 ? 13.343 -5.572 -15.728 1.00 95.44 151 ILE A O 1
ATOM 1129 N N . ASP A 1 152 ? 14.581 -4.948 -17.488 1.00 92.69 152 ASP A N 1
ATOM 1130 C CA . ASP A 1 152 ? 15.327 -6.202 -17.557 1.00 92.69 152 ASP A CA 1
ATOM 1131 C C . ASP A 1 152 ? 16.268 -6.379 -16.361 1.00 92.69 152 ASP A C 1
ATOM 1133 O O . ASP A 1 152 ? 16.776 -5.412 -15.788 1.00 92.69 152 ASP A O 1
ATOM 1137 N N . ALA A 1 153 ? 16.557 -7.637 -16.019 1.00 89.19 153 ALA A N 1
ATOM 1138 C CA . ALA A 1 153 ? 17.506 -7.963 -14.963 1.00 89.19 153 ALA A CA 1
ATOM 1139 C C . ALA A 1 153 ? 18.914 -7.429 -15.293 1.00 89.19 153 ALA A C 1
ATOM 1141 O O . ALA A 1 153 ? 19.558 -7.899 -16.243 1.00 89.19 153 ALA A O 1
ATOM 1142 N N . PRO A 1 154 ? 19.437 -6.459 -14.519 1.00 84.75 154 PRO A N 1
ATOM 1143 C CA . PRO A 1 154 ? 20.708 -5.836 -14.836 1.00 84.75 154 PRO A CA 1
ATOM 1144 C C . PRO A 1 154 ? 21.864 -6.781 -14.498 1.00 84.75 154 PRO A C 1
ATOM 1146 O O . PRO A 1 154 ? 21.947 -7.346 -13.405 1.00 84.75 154 PRO A O 1
ATOM 1149 N N . ARG A 1 155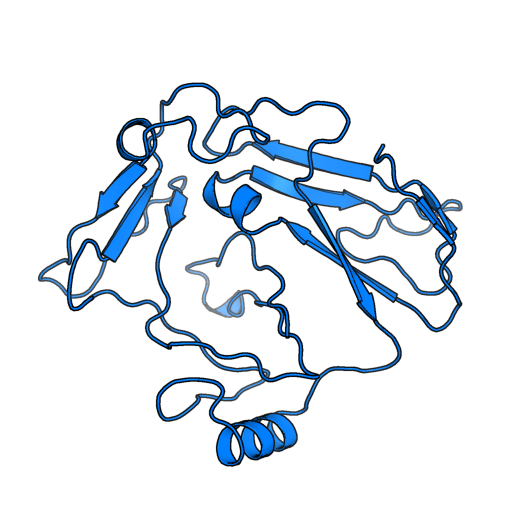 ? 22.845 -6.891 -15.403 1.00 84.88 155 ARG A N 1
ATOM 1150 C CA . ARG A 1 155 ? 24.074 -7.674 -15.152 1.00 84.88 155 ARG A CA 1
ATOM 1151 C C . ARG A 1 155 ? 24.893 -7.141 -13.973 1.00 84.88 155 ARG A C 1
ATOM 1153 O O . ARG A 1 155 ? 25.634 -7.900 -13.358 1.00 84.88 155 ARG A O 1
ATOM 1160 N N . SER A 1 156 ? 24.769 -5.849 -13.673 1.00 86.19 156 SER A N 1
ATOM 1161 C CA . SER A 1 156 ? 25.446 -5.182 -12.559 1.00 86.19 156 SER A CA 1
ATOM 1162 C C . SER A 1 156 ? 24.896 -5.579 -11.185 1.00 86.19 156 SER A C 1
ATOM 1164 O O . SER A 1 156 ? 25.567 -5.349 -10.183 1.00 86.19 156 SER A O 1
ATOM 1166 N N . GLY A 1 157 ? 23.703 -6.185 -11.120 1.00 85.19 157 GLY A N 1
ATOM 1167 C CA . GLY A 1 157 ? 23.059 -6.579 -9.866 1.00 85.19 157 GLY A CA 1
ATOM 1168 C C . GLY A 1 157 ? 22.424 -5.429 -9.079 1.00 85.19 157 GLY A C 1
ATOM 1169 O O . GLY A 1 157 ? 22.058 -5.637 -7.927 1.00 85.19 157 GLY A O 1
ATOM 1170 N N . PHE A 1 158 ? 22.288 -4.246 -9.683 1.00 89.25 158 PHE A N 1
ATOM 1171 C CA . PHE A 1 158 ? 21.562 -3.105 -9.124 1.00 89.25 158 PHE A CA 1
ATOM 1172 C C . PHE A 1 158 ? 20.793 -2.370 -10.228 1.00 89.25 158 PHE A C 1
ATOM 1174 O O . PHE A 1 158 ? 21.219 -2.378 -11.386 1.00 89.25 158 PHE A O 1
ATOM 1181 N N . ILE A 1 159 ? 19.698 -1.706 -9.857 1.00 90.69 159 ILE A N 1
ATOM 1182 C CA . ILE A 1 159 ? 18.986 -0.742 -10.705 1.00 90.69 159 ILE A CA 1
ATOM 1183 C C . ILE A 1 159 ? 19.198 0.670 -10.161 1.00 90.69 159 ILE A C 1
ATOM 1185 O O . ILE A 1 159 ? 19.391 0.852 -8.960 1.00 90.69 159 ILE A O 1
ATOM 1189 N N . ILE A 1 160 ? 19.175 1.663 -11.047 1.00 89.50 160 ILE A N 1
ATOM 1190 C CA . ILE A 1 160 ? 19.146 3.072 -10.654 1.00 89.50 160 ILE A CA 1
ATOM 1191 C C . ILE A 1 160 ? 17.678 3.489 -10.601 1.00 89.50 160 ILE A C 1
ATOM 1193 O O . ILE A 1 160 ? 16.936 3.262 -11.556 1.00 89.50 160 ILE A O 1
ATOM 1197 N N . LEU A 1 161 ? 17.271 4.066 -9.473 1.00 90.62 161 LEU A N 1
ATOM 1198 C CA . LEU A 1 161 ? 15.957 4.672 -9.309 1.00 90.62 161 LEU A CA 1
ATOM 1199 C C . LEU A 1 161 ? 16.105 6.170 -9.557 1.00 90.62 161 LEU A C 1
ATOM 1201 O O . LEU A 1 161 ? 16.711 6.881 -8.754 1.00 90.62 161 LEU A O 1
ATOM 1205 N N . ASP A 1 162 ? 15.598 6.625 -10.696 1.00 90.31 162 ASP A N 1
ATOM 1206 C CA . ASP A 1 162 ? 15.640 8.028 -11.070 1.00 90.31 162 ASP A CA 1
ATOM 1207 C C . ASP A 1 162 ? 14.629 8.822 -10.223 1.00 90.31 162 ASP A C 1
ATOM 1209 O O . ASP A 1 162 ? 13.510 8.352 -9.983 1.00 90.31 162 ASP A O 1
ATOM 1213 N N . PRO A 1 163 ? 14.984 10.035 -9.765 1.00 86.94 163 PRO A N 1
ATOM 1214 C CA . PRO A 1 163 ? 14.019 10.932 -9.147 1.00 86.94 163 PRO A CA 1
ATOM 1215 C C . PRO A 1 163 ? 12.836 11.204 -10.082 1.00 86.94 163 PRO A C 1
ATOM 1217 O O . PRO A 1 163 ? 12.997 11.279 -11.300 1.00 86.94 163 PRO A O 1
ATOM 1220 N N . ASP A 1 164 ? 11.657 11.393 -9.492 1.00 85.38 164 ASP A N 1
ATOM 1221 C CA . ASP A 1 164 ? 10.397 11.668 -10.197 1.00 85.38 164 ASP A CA 1
ATOM 1222 C C . ASP A 1 164 ? 9.907 10.547 -11.139 1.00 85.38 164 ASP A C 1
ATOM 1224 O O . ASP A 1 164 ? 8.943 10.749 -11.875 1.00 85.38 164 ASP A O 1
ATOM 1228 N N . GLU A 1 165 ? 10.525 9.361 -11.104 1.00 92.81 165 GLU A N 1
ATOM 1229 C CA . GLU A 1 165 ? 10.021 8.151 -11.761 1.00 92.81 165 GLU A CA 1
ATOM 1230 C C . GLU A 1 165 ? 9.288 7.242 -10.765 1.00 92.81 165 GLU A C 1
ATOM 1232 O O . GLU A 1 165 ? 9.618 7.174 -9.576 1.00 92.81 165 GLU A O 1
ATOM 1237 N N . PHE A 1 166 ? 8.299 6.500 -11.266 1.00 94.25 166 PHE A N 1
ATOM 1238 C CA . PHE A 1 166 ? 7.544 5.524 -10.483 1.00 94.25 166 PHE A CA 1
ATOM 1239 C C . PHE A 1 166 ? 7.896 4.095 -10.902 1.00 94.25 166 PHE A C 1
ATOM 1241 O O . PHE A 1 166 ? 7.912 3.768 -12.092 1.00 94.25 166 PHE A O 1
ATOM 1248 N N . TYR A 1 167 ? 8.140 3.237 -9.909 1.00 94.94 167 TYR A N 1
ATOM 1249 C CA . TYR A 1 167 ? 8.574 1.857 -10.100 1.00 94.94 167 TYR A CA 1
ATOM 1250 C C . TYR A 1 167 ? 7.653 0.884 -9.368 1.00 94.94 167 TYR A C 1
ATOM 1252 O O . TYR A 1 167 ? 7.336 1.071 -8.192 1.00 94.94 167 TYR A O 1
ATOM 1260 N N . ILE A 1 168 ? 7.291 -0.203 -10.044 1.00 95.19 168 ILE A N 1
ATOM 1261 C CA . ILE A 1 168 ? 6.676 -1.381 -9.434 1.00 95.19 168 ILE A CA 1
ATOM 1262 C C . ILE A 1 168 ? 7.747 -2.463 -9.372 1.00 95.19 168 ILE A C 1
ATOM 1264 O O . ILE A 1 168 ? 8.199 -2.947 -10.410 1.00 95.19 168 ILE A O 1
ATOM 1268 N N . LEU A 1 169 ? 8.135 -2.840 -8.156 1.00 94.06 169 LEU A N 1
ATOM 1269 C CA . LEU A 1 169 ? 9.130 -3.874 -7.877 1.00 94.06 169 LEU A CA 1
ATOM 1270 C C . LEU A 1 169 ? 8.503 -4.966 -7.007 1.00 94.06 169 LEU A C 1
ATOM 1272 O O . LEU A 1 169 ? 7.550 -4.708 -6.266 1.00 94.06 169 LEU A O 1
ATOM 1276 N N . ALA A 1 170 ? 9.040 -6.180 -7.095 1.00 91.44 170 ALA A N 1
ATOM 1277 C CA . ALA A 1 170 ? 8.599 -7.313 -6.290 1.00 91.44 170 ALA A CA 1
ATOM 127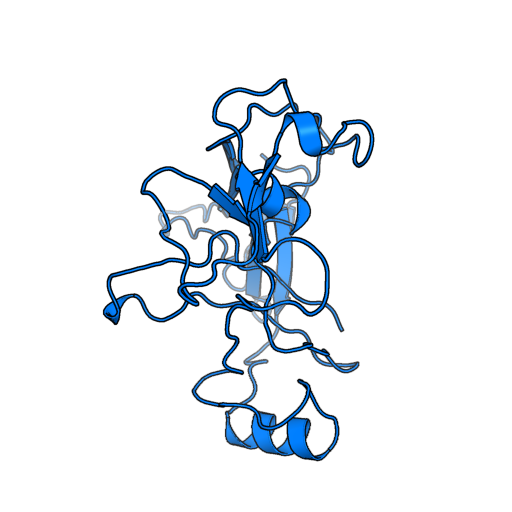8 C C . ALA A 1 170 ? 9.521 -7.529 -5.084 1.00 91.44 170 ALA A C 1
ATOM 1280 O O . ALA A 1 170 ? 10.727 -7.266 -5.147 1.00 91.44 170 ALA A O 1
ATOM 1281 N N . SER A 1 171 ? 8.951 -8.028 -3.985 1.00 91.81 171 SER A N 1
ATOM 1282 C CA . SER A 1 171 ? 9.754 -8.535 -2.878 1.00 91.81 171 SER A CA 1
ATOM 1283 C C . SER A 1 171 ? 10.473 -9.818 -3.290 1.00 91.81 171 SER A C 1
ATOM 1285 O O . SER A 1 171 ? 9.951 -10.596 -4.088 1.00 91.81 171 SER A O 1
ATOM 1287 N N . ARG A 1 172 ? 11.654 -10.055 -2.719 1.00 92.31 172 ARG A N 1
ATOM 1288 C CA . ARG A 1 172 ? 12.346 -11.344 -2.825 1.00 92.31 172 ARG A CA 1
ATOM 1289 C C . ARG A 1 172 ? 11.658 -12.409 -1.984 1.00 92.31 172 ARG A C 1
ATOM 1291 O O . ARG A 1 172 ? 11.571 -13.553 -2.407 1.00 92.31 172 ARG A O 1
ATOM 1298 N N . GLU A 1 173 ? 11.190 -12.029 -0.804 1.00 94.62 173 GLU A N 1
ATOM 1299 C CA . GLU A 1 173 ? 10.504 -12.922 0.118 1.00 94.62 173 GLU A CA 1
ATOM 1300 C C . GLU A 1 173 ? 9.053 -13.153 -0.331 1.00 94.62 173 GLU A C 1
ATOM 1302 O O . GLU A 1 173 ? 8.318 -12.210 -0.660 1.00 94.62 173 GLU A O 1
ATOM 1307 N N . ALA A 1 174 ? 8.625 -14.412 -0.289 1.00 94.00 174 ALA A N 1
ATOM 1308 C CA . ALA A 1 174 ? 7.247 -14.837 -0.472 1.00 94.00 174 ALA A CA 1
ATOM 1309 C C . ALA A 1 174 ? 6.489 -14.725 0.859 1.00 94.00 174 ALA A C 1
ATOM 1311 O O . ALA A 1 174 ? 6.491 -15.645 1.676 1.00 94.00 174 ALA A O 1
ATOM 1312 N N . LEU A 1 175 ? 5.846 -13.577 1.080 1.00 94.50 175 LEU A N 1
ATOM 1313 C CA . LEU A 1 175 ? 5.067 -13.304 2.288 1.00 94.50 175 LEU A CA 1
ATOM 1314 C C . LEU A 1 175 ? 3.770 -14.131 2.337 1.00 94.50 175 LEU A C 1
ATOM 1316 O O . LEU A 1 175 ? 2.992 -14.139 1.383 1.00 94.50 175 LEU A O 1
ATOM 1320 N N . ALA A 1 176 ? 3.497 -14.731 3.493 1.00 95.62 176 ALA A N 1
ATOM 1321 C CA . ALA A 1 176 ? 2.228 -15.354 3.845 1.00 95.62 176 ALA A CA 1
ATOM 1322 C C . ALA A 1 176 ? 1.686 -14.743 5.145 1.00 95.62 176 ALA A C 1
ATOM 1324 O O . ALA A 1 176 ? 2.411 -14.594 6.131 1.00 95.62 176 ALA A O 1
ATOM 1325 N N . VAL A 1 177 ? 0.397 -14.398 5.153 1.00 96.25 177 VAL A N 1
ATOM 1326 C CA . VAL A 1 177 ? -0.314 -13.920 6.343 1.00 96.25 177 VAL A CA 1
ATOM 1327 C C . VAL A 1 177 ? -1.264 -15.031 6.794 1.00 96.25 177 VAL A C 1
ATOM 1329 O O . VAL A 1 177 ? -2.161 -15.380 6.035 1.00 96.25 177 VAL A O 1
ATOM 1332 N N . PRO A 1 178 ? -1.054 -15.636 7.975 1.00 95.50 178 PRO A N 1
ATOM 1333 C CA . PRO A 1 178 ? -1.911 -16.710 8.455 1.00 95.50 178 PRO A CA 1
ATOM 1334 C C . PRO A 1 178 ? -3.318 -16.247 8.841 1.00 95.50 178 PRO A C 1
ATOM 1336 O O . PRO A 1 178 ? -3.487 -15.109 9.303 1.00 95.50 178 PRO A O 1
ATOM 1339 N N . PRO A 1 179 ? -4.302 -17.165 8.827 1.00 94.81 179 PRO A N 1
ATOM 1340 C CA . PRO A 1 179 ? -5.631 -16.889 9.346 1.00 94.81 179 PRO A CA 1
ATOM 1341 C C . PRO A 1 179 ? -5.590 -16.352 10.781 1.00 94.81 179 PRO A C 1
ATOM 1343 O O . PRO A 1 179 ? -4.894 -16.872 11.654 1.00 94.81 179 PRO A O 1
ATOM 1346 N N . GLY A 1 180 ? -6.383 -15.314 11.039 1.00 93.75 180 GLY A N 1
ATOM 1347 C CA . GLY A 1 180 ? -6.437 -14.648 12.344 1.00 93.75 180 GLY A CA 1
ATOM 1348 C C . GLY A 1 180 ? -5.381 -13.559 12.543 1.00 93.75 180 GLY A C 1
ATOM 1349 O O . GLY A 1 180 ? -5.428 -12.864 13.558 1.00 93.75 180 GLY A O 1
ATOM 1350 N N . PHE A 1 181 ? -4.487 -13.356 11.574 1.00 95.94 181 PHE A N 1
ATOM 1351 C CA . PHE A 1 181 ? -3.554 -12.236 11.543 1.00 95.94 181 PHE A CA 1
ATOM 1352 C C . PHE A 1 181 ? -3.830 -11.352 10.337 1.00 95.94 181 PHE A C 1
ATOM 1354 O O . PHE A 1 181 ? -4.373 -11.781 9.332 1.00 95.94 181 PHE A O 1
ATOM 1361 N N . ALA A 1 182 ? -3.443 -10.091 10.445 1.00 95.81 182 ALA A N 1
ATOM 1362 C CA . ALA A 1 182 ? -3.422 -9.176 9.322 1.00 95.81 182 ALA A CA 1
ATOM 1363 C C . ALA A 1 182 ? -2.113 -8.396 9.391 1.00 95.81 182 ALA A C 1
ATOM 1365 O O . ALA A 1 182 ? -1.619 -8.119 10.487 1.00 95.81 182 ALA A O 1
ATOM 1366 N N . ALA A 1 183 ? -1.561 -8.025 8.241 1.00 95.00 183 ALA A N 1
ATOM 1367 C CA . ALA A 1 183 ? -0.323 -7.256 8.188 1.00 95.00 183 ALA A CA 1
ATOM 1368 C C . ALA A 1 183 ? -0.547 -5.883 7.548 1.00 95.00 183 ALA A C 1
ATOM 1370 O O . ALA A 1 183 ? -1.569 -5.609 6.912 1.00 95.00 183 ALA A O 1
ATOM 1371 N N . GLU A 1 184 ? 0.408 -4.994 7.770 1.00 93.06 184 GLU A N 1
ATOM 1372 C CA . GLU A 1 184 ? 0.440 -3.643 7.227 1.00 93.06 184 GLU A CA 1
ATOM 1373 C C . GLU A 1 184 ? 1.881 -3.370 6.807 1.00 93.06 184 GLU A C 1
ATOM 1375 O O . GLU A 1 184 ? 2.797 -3.537 7.614 1.00 93.06 184 GLU A O 1
ATOM 1380 N N . MET A 1 185 ? 2.086 -3.000 5.542 1.00 90.50 185 MET A N 1
ATOM 1381 C CA . MET A 1 185 ? 3.400 -2.576 5.071 1.00 90.50 185 MET A CA 1
ATOM 1382 C C . MET A 1 185 ? 3.772 -1.274 5.782 1.00 90.50 185 MET A C 1
ATOM 1384 O O . MET A 1 185 ? 2.949 -0.367 5.895 1.00 90.50 185 MET A O 1
ATOM 1388 N N . THR A 1 186 ? 5.019 -1.149 6.222 1.00 85.06 186 THR A N 1
ATOM 1389 C CA . THR A 1 186 ? 5.550 0.099 6.780 1.00 85.06 186 THR A CA 1
ATOM 1390 C C . THR A 1 186 ? 6.750 0.561 5.963 1.00 85.06 186 THR A C 1
ATOM 1392 O O . THR A 1 186 ? 7.559 -0.277 5.564 1.00 85.06 186 THR A O 1
ATOM 1395 N N . PRO A 1 187 ? 6.911 1.872 5.710 1.00 74.56 187 PRO A N 1
ATOM 1396 C CA . PRO A 1 187 ? 8.104 2.378 5.044 1.00 74.56 187 PRO A CA 1
ATOM 1397 C C . PRO A 1 187 ? 9.374 2.023 5.825 1.00 74.56 187 PRO A C 1
ATOM 1399 O O . PRO A 1 187 ? 9.383 2.073 7.056 1.00 74.56 187 PRO A O 1
ATOM 1402 N N . ILE A 1 188 ? 10.459 1.735 5.105 1.00 68.19 188 ILE A N 1
ATOM 1403 C CA . ILE A 1 188 ? 11.798 1.617 5.693 1.00 68.19 188 ILE A CA 1
ATOM 1404 C C . ILE A 1 188 ? 12.165 2.961 6.350 1.00 68.19 188 ILE A C 1
ATOM 1406 O O . ILE A 1 188 ? 11.850 4.028 5.817 1.00 68.19 188 ILE A O 1
ATOM 1410 N N . ASN A 1 189 ? 12.792 2.909 7.530 1.00 56.38 189 ASN A N 1
ATOM 1411 C CA . ASN A 1 189 ? 13.105 4.081 8.350 1.00 56.38 189 ASN A CA 1
ATOM 1412 C C . ASN A 1 189 ? 13.836 5.183 7.530 1.00 56.38 189 ASN A C 1
ATOM 1414 O O . ASN A 1 189 ? 14.904 4.915 6.974 1.00 56.38 189 ASN A O 1
ATOM 1418 N N . PRO A 1 190 ? 13.317 6.432 7.489 1.00 46.53 190 PRO A N 1
ATOM 1419 C CA . PRO A 1 190 ? 13.872 7.550 6.714 1.00 46.53 190 PRO A CA 1
ATOM 1420 C C . PRO A 1 190 ? 15.319 7.949 7.031 1.00 46.53 190 PRO A C 1
ATOM 1422 O O . PRO A 1 190 ? 15.901 8.724 6.274 1.00 46.53 190 PRO A O 1
ATOM 1425 N N . GLY A 1 191 ? 15.910 7.456 8.126 1.00 47.41 191 GLY A N 1
ATOM 1426 C CA . GLY A 1 191 ? 17.316 7.706 8.471 1.00 47.41 191 GLY A CA 1
ATOM 1427 C C . GLY A 1 191 ? 18.324 7.220 7.420 1.00 47.41 191 GLY A C 1
ATOM 1428 O O . GLY A 1 191 ? 19.474 7.644 7.454 1.00 47.41 191 GLY A O 1
ATOM 1429 N N . LEU A 1 192 ? 17.887 6.380 6.474 1.00 49.25 192 LEU A N 1
ATOM 1430 C CA . LEU A 1 192 ? 18.681 5.907 5.339 1.00 49.25 192 LEU A CA 1
ATOM 1431 C C . LEU A 1 192 ? 18.645 6.836 4.117 1.00 49.25 192 LEU A C 1
ATOM 1433 O O . LEU A 1 192 ? 19.321 6.536 3.148 1.00 49.25 192 LEU A O 1
ATOM 1437 N N . GLY A 1 193 ? 17.893 7.946 4.145 1.00 41.94 193 GLY A N 1
ATOM 1438 C CA . GLY A 1 193 ? 18.007 9.068 3.196 1.00 41.94 193 GLY A CA 1
ATOM 1439 C C . GLY A 1 193 ? 17.710 8.796 1.715 1.00 41.94 193 GLY A C 1
ATOM 1440 O O . GLY A 1 193 ? 17.603 9.751 0.953 1.00 41.94 193 GLY A O 1
ATOM 1441 N N . GLU A 1 194 ? 17.562 7.540 1.301 1.00 54.28 194 GLU A N 1
ATOM 1442 C CA . GLU A 1 194 ? 17.745 7.191 -0.104 1.00 54.28 194 GLU A CA 1
ATOM 1443 C C . GLU A 1 194 ? 16.437 6.800 -0.810 1.00 54.28 194 GLU A C 1
ATOM 1445 O O . GLU A 1 194 ? 16.259 7.215 -1.948 1.00 54.28 194 GLU A O 1
ATOM 1450 N N . PHE A 1 195 ? 15.460 6.132 -0.167 1.00 61.78 195 PHE A N 1
ATOM 1451 C CA . PHE A 1 195 ? 14.235 5.675 -0.862 1.00 61.78 195 PHE A CA 1
ATOM 1452 C C . PHE A 1 195 ? 12.999 5.560 0.045 1.00 61.78 195 PHE A C 1
ATOM 1454 O O . PHE A 1 195 ? 13.109 5.384 1.259 1.00 61.78 195 PHE A O 1
ATOM 1461 N N . ARG A 1 196 ? 11.797 5.626 -0.548 1.00 62.25 196 ARG A N 1
ATOM 1462 C CA . ARG A 1 196 ? 10.524 5.336 0.133 1.00 62.25 196 ARG A CA 1
ATOM 1463 C C . ARG A 1 196 ? 9.751 4.279 -0.641 1.00 62.25 196 ARG A C 1
ATOM 1465 O O . ARG A 1 196 ? 9.552 4.411 -1.842 1.00 62.25 196 ARG A O 1
ATOM 1472 N N . VAL A 1 197 ? 9.253 3.267 0.065 1.00 62.91 197 VAL A N 1
ATOM 1473 C CA . VAL A 1 197 ? 8.174 2.427 -0.462 1.00 62.91 197 VAL A CA 1
ATOM 1474 C C . VAL A 1 197 ? 6.923 3.299 -0.508 1.00 62.91 197 VAL A C 1
ATOM 1476 O O . VAL A 1 197 ? 6.402 3.709 0.533 1.00 62.91 197 VAL A O 1
ATOM 1479 N N . HIS A 1 198 ? 6.482 3.642 -1.714 1.00 68.19 198 HIS A N 1
ATOM 1480 C CA . HIS A 1 198 ? 5.244 4.381 -1.907 1.00 68.19 198 HIS A CA 1
ATOM 1481 C C . HIS A 1 198 ? 4.049 3.429 -1.775 1.00 68.19 198 HIS A C 1
ATOM 1483 O O . HIS A 1 198 ? 4.107 2.281 -2.208 1.00 68.19 198 HIS A O 1
ATOM 1489 N N . TYR A 1 199 ? 2.962 3.920 -1.174 1.00 70.19 199 TYR A N 1
ATOM 1490 C CA . TYR A 1 199 ? 1.673 3.215 -1.097 1.00 70.19 199 TYR A CA 1
ATOM 1491 C C . TYR A 1 199 ? 1.707 1.900 -0.307 1.00 70.19 199 TYR A C 1
ATOM 1493 O O . TYR A 1 199 ? 1.143 0.886 -0.716 1.00 70.19 199 TYR A O 1
ATOM 1501 N N . ALA A 1 200 ? 2.356 1.943 0.857 1.00 72.81 200 ALA A N 1
ATOM 1502 C CA . ALA A 1 200 ? 2.299 0.886 1.853 1.00 72.81 200 ALA A CA 1
ATOM 1503 C C . ALA A 1 200 ? 0.831 0.580 2.227 1.00 72.81 200 ALA A C 1
ATOM 1505 O O . ALA A 1 200 ? 0.070 1.483 2.565 1.00 72.81 200 ALA A O 1
ATOM 1506 N N . GLY A 1 201 ? 0.418 -0.681 2.080 1.00 87.19 201 GLY A N 1
ATOM 1507 C CA . GLY A 1 201 ? -0.980 -1.096 2.187 1.00 87.19 201 GLY A CA 1
ATOM 1508 C C . GLY A 1 201 ? -1.226 -2.176 3.235 1.00 87.19 201 GLY A C 1
ATOM 1509 O O . GLY A 1 201 ? -0.310 -2.670 3.896 1.00 87.19 201 GLY A O 1
ATOM 1510 N N . PHE A 1 202 ? -2.494 -2.557 3.361 1.00 93.88 202 PHE A N 1
ATOM 1511 C CA . PHE A 1 202 ? -2.920 -3.679 4.187 1.00 93.88 202 PHE A CA 1
ATOM 1512 C C . PHE A 1 202 ? -2.757 -5.014 3.457 1.00 93.88 202 PHE A C 1
ATOM 1514 O O . PHE A 1 202 ? -3.052 -5.115 2.267 1.00 93.88 202 PHE A O 1
ATOM 1521 N N . PHE A 1 203 ? -2.347 -6.037 4.204 1.00 95.00 203 PHE A N 1
ATOM 1522 C CA . PHE A 1 203 ? -2.478 -7.441 3.830 1.00 95.00 203 PHE A CA 1
ATOM 1523 C C . PHE A 1 203 ? -3.588 -8.061 4.672 1.00 95.00 203 PHE A C 1
ATOM 1525 O O . PHE A 1 203 ? -3.687 -7.793 5.880 1.00 95.00 203 PHE A O 1
ATOM 1532 N N . ASP A 1 204 ? -4.443 -8.834 4.020 1.00 93.75 204 ASP A N 1
ATOM 1533 C CA . ASP A 1 204 ? -5.570 -9.519 4.645 1.00 93.75 204 ASP A CA 1
ATOM 1534 C C . ASP A 1 204 ? -5.162 -10.910 5.176 1.00 93.75 204 ASP A C 1
ATOM 1536 O O . ASP A 1 204 ? -4.088 -11.388 4.798 1.00 93.75 204 ASP A O 1
ATOM 1540 N N . PRO A 1 205 ? -5.960 -11.503 6.090 1.00 91.94 205 PRO A N 1
ATOM 1541 C CA . PRO A 1 205 ? -5.745 -12.854 6.618 1.00 91.94 205 PRO A CA 1
ATOM 1542 C C . PRO A 1 205 ? -5.896 -13.980 5.588 1.00 91.94 205 PRO A C 1
ATOM 1544 O O . PRO A 1 205 ? -6.546 -13.756 4.539 1.00 91.94 205 PRO A O 1
#